Protein AF-A0A5C8QM51-F1 (afdb_monomer_lite)

pLDDT: mean 89.65, std 12.35, range [41.28, 98.38]

Sequence (297 aa):
MSNAPTPERHEIRVRISLDHYDLAHPGDRQTQVYVVIPGVVRLSYMLPAHFHETMRDHAWGEVLDQAHGYYTSSVWGDTDAASKATLREWLAVDENRDQLDDAHRQDRIRRDPIARSLQTEVATLMGTVAELEAQRERRRGRLIALQNDAANLRGALSPNGLPRRVPMELGETLTPAVEWLINRVAELESAAGMEKDTREGESTPLIVYRAAYQALDQAIPLGWYKTSEVARAHCETALRFDSPAHVTLDLDWIGDESEPLDPWELVAAVGGGDEQPTGYVVTPVEVASTYDPDGDE

Radius of gyration: 40.3 Å; chains: 1; bounding box: 81×37×112 Å

Secondary structure (DSSP, 8-state):
---PPPP-----EEEEEEE---SS-TTS-EEEEEEEETTTEEEEEEEETHHHHHHTTS-HHHHHHHHHHHHHHH-SS-TTHHHHHHHHHHTTSHHHHHHHHHHHHHHHHHH-HHHHHHHHHHHHHHHHHHHHHHHHHHHHHHHHHHHHHHHHHHHHHS-TTS--SSSS---S-SHHHHHHHHHHHHHHHHHHHTTTTT-------EEEEEEEEEETTEEEEEEEESSHHHHHHHHHHHHHHHS-TT--EEEEEE--TT-TTSPEEEEEEETT--EEEEEEEEEEEEE-SS--TTS--

Structure (mmCIF, N/CA/C/O backbone):
data_AF-A0A5C8QM51-F1
#
_entry.id   AF-A0A5C8QM51-F1
#
loop_
_atom_site.group_PDB
_atom_site.id
_atom_site.type_symbol
_atom_site.label_atom_id
_atom_site.label_alt_id
_atom_site.label_comp_id
_atom_site.label_asym_id
_atom_site.label_entity_id
_atom_site.label_seq_id
_atom_site.pdbx_PDB_ins_code
_atom_site.Cartn_x
_atom_site.Cartn_y
_atom_site.Cartn_z
_atom_site.occupancy
_atom_site.B_iso_or_equiv
_atom_site.auth_seq_id
_atom_site.auth_comp_id
_atom_site.auth_asym_id
_atom_site.auth_atom_id
_atom_site.pdbx_PDB_model_num
ATOM 1 N N . MET A 1 1 ? 37.848 -12.719 -1.986 1.00 42.97 1 MET A N 1
ATOM 2 C CA . MET A 1 1 ? 36.650 -11.983 -2.444 1.00 42.97 1 MET A CA 1
ATOM 3 C C . MET A 1 1 ? 36.313 -12.501 -3.830 1.00 42.97 1 MET A C 1
ATOM 5 O O . MET A 1 1 ? 36.996 -12.156 -4.783 1.00 42.97 1 MET A O 1
ATOM 9 N N . SER A 1 2 ? 35.381 -13.452 -3.906 1.00 43.59 2 SER A N 1
ATOM 10 C CA . SER A 1 2 ? 34.978 -14.086 -5.164 1.00 43.59 2 SER A CA 1
ATOM 11 C C . SER A 1 2 ? 33.927 -13.194 -5.824 1.00 43.59 2 SER A C 1
ATOM 13 O O . SER A 1 2 ? 32.864 -12.992 -5.242 1.00 43.59 2 SER A O 1
ATOM 15 N N . ASN A 1 3 ? 34.236 -12.621 -6.989 1.00 53.00 3 ASN A N 1
ATOM 16 C CA . ASN A 1 3 ? 33.248 -11.930 -7.816 1.00 53.00 3 ASN A CA 1
ATOM 17 C C . ASN A 1 3 ? 32.286 -12.987 -8.361 1.00 53.00 3 ASN A C 1
ATOM 19 O O . ASN A 1 3 ? 32.614 -13.694 -9.312 1.00 53.00 3 ASN A O 1
ATOM 23 N N . ALA A 1 4 ? 31.118 -13.121 -7.733 1.00 41.28 4 ALA A N 1
ATOM 24 C CA . ALA A 1 4 ? 30.036 -13.901 -8.308 1.00 41.28 4 ALA A CA 1
ATOM 25 C C . ALA A 1 4 ? 29.673 -13.290 -9.677 1.00 41.28 4 ALA A C 1
ATOM 27 O O . ALA A 1 4 ? 29.506 -12.069 -9.758 1.00 41.28 4 ALA A O 1
ATOM 28 N N . PRO A 1 5 ? 29.582 -14.089 -10.755 1.00 47.47 5 PRO A N 1
ATOM 29 C CA . PRO A 1 5 ? 29.145 -13.585 -12.046 1.00 47.47 5 PRO A CA 1
ATOM 30 C C . PRO A 1 5 ? 27.713 -13.066 -11.902 1.00 47.47 5 PRO A C 1
ATOM 32 O O . PRO A 1 5 ? 26.798 -13.809 -11.548 1.00 47.47 5 PRO A O 1
ATOM 35 N N . THR A 1 6 ? 27.531 -11.766 -12.131 1.00 48.47 6 THR A N 1
ATOM 36 C CA . THR A 1 6 ? 26.213 -11.139 -12.224 1.00 48.47 6 THR A CA 1
ATOM 37 C C . THR A 1 6 ? 25.387 -11.929 -13.240 1.00 48.47 6 THR A C 1
ATOM 39 O O . THR A 1 6 ? 25.892 -12.138 -14.345 1.00 48.47 6 THR A O 1
ATOM 42 N N . PRO A 1 7 ? 24.158 -12.375 -12.914 1.00 51.56 7 PRO A N 1
ATOM 43 C CA . PRO A 1 7 ? 23.340 -13.134 -13.852 1.00 51.56 7 PRO A CA 1
ATOM 44 C C . PRO A 1 7 ? 23.230 -12.352 -15.160 1.00 51.56 7 PRO A C 1
ATOM 46 O O . PRO A 1 7 ? 22.849 -11.174 -15.154 1.00 51.56 7 PRO A O 1
ATOM 49 N N . GLU A 1 8 ? 23.631 -12.983 -16.266 1.00 52.94 8 GLU A N 1
ATOM 50 C CA . GLU A 1 8 ? 23.516 -12.397 -17.595 1.00 52.94 8 GLU A CA 1
ATOM 51 C C . GLU A 1 8 ? 22.043 -12.070 -17.827 1.00 52.94 8 GLU A C 1
ATOM 53 O O . GLU A 1 8 ? 21.191 -12.947 -17.946 1.00 52.94 8 GLU A O 1
ATOM 58 N N . ARG A 1 9 ? 21.713 -10.776 -17.805 1.00 57.19 9 ARG A N 1
ATOM 59 C CA . ARG A 1 9 ? 20.346 -10.331 -18.056 1.00 57.19 9 ARG A CA 1
ATOM 60 C C . ARG A 1 9 ? 20.018 -10.665 -19.510 1.00 57.19 9 ARG A C 1
ATOM 62 O O . ARG A 1 9 ? 20.510 -9.981 -20.406 1.00 57.19 9 ARG A O 1
ATOM 69 N N . HIS A 1 10 ? 19.184 -11.682 -19.721 1.00 81.19 10 HIS A N 1
ATOM 70 C CA . HIS A 1 10 ? 18.573 -12.056 -21.003 1.00 81.19 10 HIS A CA 1
ATOM 71 C C . HIS A 1 10 ? 17.528 -11.025 -21.457 1.00 81.19 10 HIS A C 1
ATOM 73 O O . HIS A 1 10 ? 16.399 -11.358 -21.793 1.00 81.19 10 HIS A O 1
ATOM 79 N N . GLU A 1 11 ? 17.884 -9.747 -21.420 1.00 91.75 11 GLU A N 1
ATOM 80 C CA . GLU A 1 11 ? 16.993 -8.650 -21.758 1.00 91.75 11 GLU A CA 1
ATOM 81 C C . GLU A 1 11 ? 17.517 -7.951 -23.010 1.00 91.75 11 GLU A C 1
ATOM 83 O O . GLU A 1 11 ? 18.697 -7.586 -23.075 1.00 91.75 11 GLU A O 1
ATOM 88 N N . ILE A 1 12 ? 16.639 -7.757 -23.993 1.00 94.69 12 ILE A N 1
ATOM 89 C CA . ILE A 1 12 ? 16.918 -6.933 -25.167 1.00 94.69 12 ILE A CA 1
ATOM 90 C C . ILE A 1 12 ? 17.208 -5.510 -24.689 1.00 94.69 12 ILE A C 1
ATOM 92 O O . ILE A 1 12 ? 16.437 -4.921 -23.933 1.00 94.69 12 ILE A O 1
ATOM 96 N N . ARG A 1 13 ? 18.334 -4.942 -25.124 1.00 93.50 13 ARG A N 1
ATOM 97 C CA . ARG A 1 13 ? 18.699 -3.560 -24.809 1.00 93.50 13 ARG A CA 1
ATOM 98 C C . ARG A 1 13 ? 18.888 -2.781 -26.072 1.00 93.50 13 ARG A C 1
ATOM 100 O O . ARG A 1 13 ? 19.699 -3.134 -26.923 1.00 93.50 13 ARG A O 1
ATOM 107 N N . VAL A 1 14 ? 18.204 -1.660 -26.127 1.00 94.12 14 VAL A N 1
ATOM 108 C CA . VAL A 1 14 ? 18.281 -0.771 -27.261 1.00 94.12 14 VAL A CA 1
ATOM 109 C C . VAL A 1 14 ? 18.335 0.668 -26.805 1.00 94.12 14 VAL A C 1
ATOM 111 O O . VAL A 1 14 ? 17.771 1.027 -25.774 1.00 94.12 14 VAL A O 1
ATOM 114 N N . ARG A 1 15 ? 19.085 1.484 -27.539 1.00 93.06 15 ARG A N 1
ATOM 115 C CA . ARG A 1 15 ? 19.391 2.851 -27.136 1.00 93.06 15 ARG A CA 1
ATOM 116 C C . ARG A 1 15 ? 19.661 3.718 -28.355 1.00 93.06 15 ARG A C 1
ATOM 118 O O . ARG A 1 15 ? 20.484 3.356 -29.185 1.00 93.06 15 ARG A O 1
ATOM 125 N N . ILE A 1 16 ? 19.067 4.906 -28.362 1.00 92.38 16 ILE A N 1
ATOM 126 C CA . ILE A 1 16 ? 19.569 6.056 -29.117 1.00 92.38 16 ILE A CA 1
ATOM 127 C C . ILE A 1 16 ? 20.262 6.980 -28.113 1.00 92.38 16 ILE A C 1
ATOM 129 O O . ILE A 1 16 ? 19.723 7.234 -27.029 1.00 92.38 16 ILE A O 1
ATOM 133 N N . SER A 1 17 ? 21.449 7.478 -28.433 1.00 92.12 17 SER A N 1
ATOM 134 C CA . SER A 1 17 ? 22.067 8.601 -27.721 1.00 92.12 17 SER A CA 1
ATOM 135 C C . SER A 1 17 ? 22.697 9.582 -28.693 1.00 92.12 17 SER A C 1
ATOM 137 O O . SER A 1 17 ? 23.170 9.187 -29.749 1.00 92.12 17 SER A O 1
ATOM 139 N N . LEU A 1 18 ? 22.716 10.858 -28.322 1.00 92.94 18 LEU A N 1
ATOM 140 C CA . LEU A 1 18 ? 23.448 11.908 -29.021 1.00 92.94 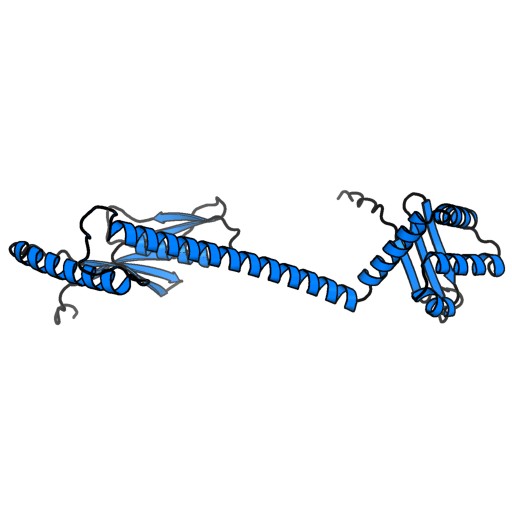18 LEU A CA 1
ATOM 141 C C . LEU A 1 18 ? 24.595 12.362 -28.116 1.00 92.94 18 LEU A C 1
ATOM 143 O O . LEU A 1 18 ? 24.331 12.932 -27.058 1.00 92.94 18 LEU A O 1
ATOM 147 N N . ASP A 1 19 ? 25.838 12.096 -28.511 1.00 90.81 19 ASP A N 1
ATOM 148 C CA . ASP A 1 19 ? 27.027 12.445 -27.719 1.00 90.81 19 ASP A CA 1
ATOM 149 C C . ASP A 1 19 ? 28.254 12.712 -28.611 1.00 90.81 19 ASP A C 1
ATOM 151 O O . ASP A 1 19 ? 28.177 12.597 -29.834 1.00 90.81 19 ASP A O 1
ATOM 155 N N . HIS A 1 20 ? 29.383 13.085 -28.013 1.00 83.44 20 HIS A N 1
ATOM 156 C CA . HIS A 1 20 ? 30.648 13.352 -28.703 1.00 83.44 20 HIS A CA 1
ATOM 157 C C . HIS A 1 20 ? 31.472 12.065 -28.781 1.00 83.44 20 HIS A C 1
ATOM 159 O O . HIS A 1 20 ? 32.205 11.716 -27.857 1.00 83.44 20 HIS A O 1
ATOM 165 N N . TYR A 1 21 ? 31.323 11.334 -29.884 1.00 80.25 21 TYR A N 1
ATOM 166 C CA . TYR A 1 21 ? 32.021 10.064 -30.099 1.00 80.25 21 TYR A CA 1
ATOM 167 C C . TYR A 1 21 ? 33.156 10.155 -31.125 1.00 80.25 21 TYR A C 1
ATOM 169 O O . TYR A 1 21 ? 33.986 9.247 -31.194 1.00 80.25 21 TYR A O 1
ATOM 177 N N . ASP A 1 22 ? 33.207 11.228 -31.919 1.00 79.81 22 ASP A N 1
ATOM 178 C CA . ASP A 1 22 ? 34.253 11.409 -32.920 1.00 79.81 22 ASP A CA 1
ATOM 179 C C . ASP A 1 22 ? 35.535 11.938 -32.264 1.00 79.81 22 ASP A C 1
ATOM 181 O O . ASP A 1 22 ? 35.613 13.088 -31.836 1.00 79.81 22 ASP A O 1
ATOM 185 N N . LEU A 1 23 ? 36.561 11.088 -32.190 1.00 77.88 23 LEU A N 1
ATOM 186 C CA . LEU A 1 23 ? 37.876 11.475 -31.675 1.00 77.88 23 LEU A CA 1
ATOM 187 C C . LEU A 1 23 ? 38.624 12.423 -32.624 1.00 77.88 23 LEU A C 1
ATOM 189 O O . LEU A 1 23 ? 39.488 13.171 -32.168 1.00 77.88 23 LEU A O 1
ATOM 193 N N . ALA A 1 24 ? 38.315 12.391 -33.924 1.00 79.00 24 ALA A N 1
ATOM 194 C CA . ALA A 1 24 ? 38.893 13.300 -34.910 1.00 79.00 24 ALA A CA 1
ATOM 195 C C . ALA A 1 24 ? 38.191 14.667 -34.898 1.00 79.00 24 ALA A C 1
ATOM 197 O O . ALA A 1 24 ? 38.842 15.687 -35.128 1.00 79.00 24 ALA A O 1
ATOM 198 N N . HIS A 1 25 ? 36.897 14.695 -34.562 1.00 80.12 25 HIS A N 1
ATOM 199 C CA . HIS A 1 25 ? 36.086 15.913 -34.467 1.00 80.12 25 HIS A CA 1
ATOM 200 C C . HIS A 1 25 ? 35.332 15.979 -33.128 1.00 80.12 25 HIS A C 1
ATOM 202 O O . HIS A 1 25 ? 34.109 15.874 -33.094 1.00 80.12 25 HIS A O 1
ATOM 208 N N . PRO A 1 26 ? 36.027 16.211 -31.999 1.00 79.31 26 PRO A N 1
ATOM 209 C CA . PRO A 1 26 ? 35.418 16.165 -30.665 1.00 79.31 26 PRO A CA 1
ATOM 210 C C . PRO A 1 26 ? 34.342 17.236 -30.421 1.00 79.31 26 PRO A C 1
ATOM 212 O O . PRO A 1 26 ? 33.615 17.154 -29.435 1.00 79.31 26 PRO A O 1
ATOM 215 N N . GLY A 1 27 ? 34.242 18.249 -31.290 1.00 82.19 27 GLY A N 1
ATOM 216 C CA . GLY A 1 27 ? 33.170 19.248 -31.260 1.00 82.19 27 GLY A CA 1
ATOM 217 C C . GLY A 1 27 ? 31.864 18.784 -31.913 1.00 82.19 27 GLY A C 1
ATOM 218 O O . GLY A 1 27 ? 30.819 19.381 -31.654 1.00 82.19 27 GLY A O 1
ATOM 219 N N . ASP A 1 28 ? 31.905 17.718 -32.713 1.00 90.31 28 ASP A N 1
ATOM 220 C CA . ASP A 1 28 ? 30.753 17.235 -33.460 1.00 90.31 28 ASP A CA 1
ATOM 221 C C . ASP A 1 28 ? 30.033 16.131 -32.685 1.00 90.31 28 ASP A C 1
ATOM 223 O O . ASP A 1 28 ? 30.612 15.134 -32.244 1.00 90.31 28 ASP A O 1
ATOM 227 N N . ARG A 1 29 ? 28.721 16.306 -32.522 1.00 92.19 29 ARG A N 1
ATOM 228 C CA . ARG A 1 29 ? 27.869 15.273 -31.934 1.00 92.19 29 ARG A CA 1
ATOM 229 C C . ARG A 1 29 ? 27.566 14.195 -32.968 1.00 92.19 29 ARG A C 1
ATOM 231 O O . ARG A 1 29 ? 27.340 14.479 -34.143 1.00 92.19 29 ARG A O 1
ATOM 238 N N . GLN A 1 30 ? 27.481 12.957 -32.508 1.00 93.44 30 GLN A N 1
ATOM 239 C CA . GLN A 1 30 ? 27.059 11.808 -33.293 1.00 93.44 30 GLN A CA 1
ATOM 240 C C . GLN A 1 30 ? 25.912 11.087 -32.592 1.00 93.44 30 GLN A C 1
ATOM 242 O O . GLN A 1 30 ? 25.842 11.008 -31.363 1.00 93.44 30 GLN A O 1
ATOM 247 N N . THR A 1 31 ? 25.001 10.562 -33.401 1.00 94.75 31 THR A N 1
ATOM 248 C CA . THR A 1 31 ? 23.896 9.725 -32.951 1.00 94.75 31 THR A CA 1
ATOM 249 C C . THR A 1 31 ? 24.391 8.285 -32.877 1.00 94.75 31 THR A C 1
ATOM 251 O O . THR A 1 31 ? 24.689 7.674 -33.902 1.00 94.75 31 THR A O 1
ATOM 254 N N . GLN A 1 32 ? 24.478 7.731 -31.672 1.00 95.00 32 GLN A N 1
ATOM 255 C CA . GLN A 1 32 ? 24.736 6.316 -31.452 1.00 95.00 32 GLN A CA 1
ATOM 256 C C . GLN A 1 32 ? 23.408 5.556 -31.382 1.00 95.00 32 GLN A C 1
ATOM 258 O O . GLN A 1 32 ? 22.607 5.796 -30.478 1.00 95.00 32 GLN A O 1
ATOM 263 N N . VAL A 1 33 ? 23.202 4.600 -32.289 1.00 94.81 33 VAL A N 1
ATOM 264 C CA . VAL A 1 33 ? 22.137 3.591 -32.180 1.00 94.81 33 VAL A CA 1
ATOM 265 C C . VAL A 1 33 ? 22.773 2.293 -31.707 1.00 94.81 33 VAL A C 1
ATOM 267 O O . VAL A 1 33 ? 23.537 1.662 -32.429 1.00 94.81 33 VAL A O 1
ATOM 270 N N . TYR A 1 34 ? 22.489 1.901 -30.474 1.00 94.94 34 TYR A N 1
ATOM 271 C CA . TYR A 1 34 ? 23.053 0.722 -29.833 1.00 94.94 34 TYR A CA 1
ATOM 272 C C . TYR A 1 34 ? 21.979 -0.346 -29.651 1.00 94.94 34 TYR A C 1
ATOM 274 O O . TYR A 1 34 ? 20.903 -0.057 -29.126 1.00 94.94 34 TYR A O 1
ATOM 282 N N . VAL A 1 35 ? 22.283 -1.577 -30.063 1.00 95.19 35 VAL A N 1
ATOM 283 C CA . VAL A 1 35 ? 21.371 -2.725 -30.002 1.00 95.19 35 VAL A CA 1
ATOM 284 C C . VAL A 1 35 ? 22.102 -3.938 -29.439 1.00 95.19 35 VAL A C 1
ATOM 286 O O . VAL A 1 35 ? 23.178 -4.311 -29.905 1.00 95.19 35 VAL A O 1
ATOM 289 N N . VAL A 1 36 ? 21.499 -4.575 -28.440 1.00 96.00 36 VAL A N 1
ATOM 290 C CA . VAL A 1 36 ? 21.919 -5.857 -27.873 1.00 96.00 36 VAL A CA 1
ATOM 291 C C . VAL A 1 36 ? 20.703 -6.755 -27.802 1.00 96.00 36 VAL A C 1
ATOM 293 O O . VAL A 1 36 ? 19.764 -6.475 -27.059 1.00 96.00 36 VAL A O 1
ATOM 296 N N . ILE A 1 37 ? 20.753 -7.853 -28.539 1.00 95.06 37 ILE A N 1
ATOM 297 C CA . ILE A 1 37 ? 19.756 -8.913 -28.488 1.00 95.06 37 ILE A CA 1
ATOM 298 C C . ILE A 1 37 ? 20.492 -10.163 -27.996 1.00 95.06 37 ILE A C 1
ATOM 300 O O . ILE A 1 37 ? 21.364 -10.668 -28.712 1.00 95.06 37 ILE A O 1
ATOM 304 N N . PRO A 1 38 ? 20.216 -10.633 -26.766 1.00 94.12 38 PRO A N 1
ATOM 305 C CA . PRO A 1 38 ? 20.905 -11.779 -26.182 1.00 94.12 38 PRO A CA 1
ATOM 306 C C . PRO A 1 38 ? 20.869 -13.003 -27.101 1.00 94.12 38 PRO A C 1
ATOM 308 O O . PRO A 1 38 ? 19.810 -13.398 -27.572 1.00 94.12 38 PRO A O 1
ATOM 311 N N . GLY A 1 39 ? 22.038 -13.590 -27.365 1.00 92.00 39 GLY A N 1
ATOM 312 C CA . GLY A 1 39 ? 22.166 -14.761 -28.239 1.00 92.00 39 GLY A CA 1
ATOM 313 C C . GLY A 1 39 ? 22.018 -14.485 -29.740 1.00 92.00 39 GLY A C 1
ATOM 314 O O . GLY A 1 39 ? 22.178 -15.417 -30.520 1.00 92.00 39 GLY A O 1
ATOM 315 N N . VAL A 1 40 ? 21.757 -13.238 -30.152 1.00 94.19 40 VAL A N 1
ATOM 316 C CA . VAL A 1 40 ? 21.584 -12.873 -31.567 1.00 94.19 40 VAL A CA 1
ATOM 317 C C . VAL A 1 40 ? 22.679 -11.907 -32.014 1.00 94.19 40 VAL A C 1
ATOM 319 O O . VAL A 1 40 ? 23.569 -12.308 -32.759 1.00 94.19 40 VAL A O 1
ATOM 322 N N . VAL A 1 41 ? 22.661 -10.645 -31.556 1.00 95.69 41 VAL A N 1
ATOM 323 C CA . VAL A 1 41 ? 23.645 -9.629 -31.980 1.00 95.69 41 VAL A CA 1
ATOM 324 C C . VAL A 1 41 ? 23.994 -8.642 -30.869 1.00 95.69 41 VAL A C 1
ATOM 326 O O . VAL A 1 41 ? 23.189 -8.343 -29.984 1.00 95.69 41 VAL A O 1
ATOM 329 N N . ARG A 1 42 ? 25.176 -8.035 -30.989 1.00 95.56 42 ARG A N 1
ATOM 330 C CA . ARG A 1 42 ? 25.545 -6.791 -30.309 1.00 95.56 42 ARG A CA 1
ATOM 331 C C . ARG A 1 42 ? 26.138 -5.837 -31.335 1.00 95.56 42 ARG A C 1
ATOM 333 O O . ARG A 1 42 ? 27.165 -6.151 -31.925 1.00 95.56 42 ARG A O 1
ATOM 340 N N . LEU A 1 43 ? 25.486 -4.699 -31.546 1.00 95.44 43 LEU A N 1
ATOM 341 C CA . LEU A 1 43 ? 25.811 -3.754 -32.612 1.00 95.44 43 LEU A CA 1
ATOM 342 C C . LEU A 1 43 ? 25.725 -2.306 -32.131 1.00 95.44 43 LEU A C 1
ATOM 344 O O . LEU A 1 43 ? 24.936 -1.966 -31.247 1.00 95.44 43 LEU A O 1
ATOM 348 N N . SER A 1 44 ? 26.531 -1.447 -32.752 1.00 94.75 44 SER A N 1
ATOM 349 C CA . SER A 1 44 ? 26.496 0.000 -32.564 1.00 94.75 44 SER A CA 1
ATOM 350 C C . SER A 1 44 ? 26.613 0.685 -33.921 1.00 94.75 44 SER A C 1
ATOM 352 O O . SER A 1 44 ? 27.586 0.470 -34.636 1.00 94.75 44 SER A O 1
ATOM 354 N N . TYR A 1 45 ? 25.651 1.536 -34.259 1.00 93.75 45 TYR A N 1
ATOM 355 C CA . TYR A 1 45 ? 25.728 2.438 -35.404 1.00 93.75 45 TYR A CA 1
ATOM 356 C C . TYR A 1 45 ? 26.146 3.817 -34.915 1.00 93.75 45 TYR A C 1
ATOM 358 O O . TYR A 1 45 ? 25.597 4.318 -33.936 1.00 93.75 45 TYR A O 1
ATOM 366 N N . MET A 1 46 ? 27.091 4.422 -35.621 1.00 94.69 46 MET A N 1
ATOM 367 C CA . MET A 1 46 ? 27.532 5.798 -35.449 1.00 94.69 46 MET A CA 1
ATOM 368 C C . MET A 1 46 ? 27.025 6.600 -36.641 1.00 94.69 46 MET A C 1
ATOM 370 O O . MET A 1 46 ? 27.445 6.382 -37.778 1.00 94.69 46 MET A O 1
ATOM 374 N N . LEU A 1 47 ? 26.067 7.482 -36.386 1.00 93.94 47 LEU A N 1
ATOM 375 C CA . LEU A 1 47 ? 25.356 8.248 -37.402 1.00 93.94 47 LEU A CA 1
ATOM 376 C C . LEU A 1 47 ? 25.568 9.754 -37.171 1.00 93.94 47 LEU A C 1
ATOM 378 O O . LEU A 1 47 ? 25.832 10.175 -36.041 1.00 93.94 47 LEU A O 1
ATOM 382 N N . PRO A 1 48 ? 25.412 10.598 -38.202 1.00 94.50 48 PRO A N 1
ATOM 383 C CA . PRO A 1 48 ? 25.406 12.050 -38.033 1.00 94.50 48 PRO A CA 1
ATOM 384 C C . PRO A 1 48 ? 24.357 12.547 -37.016 1.00 94.50 48 PRO A C 1
ATOM 386 O O . PRO A 1 48 ? 23.313 11.920 -36.823 1.00 94.50 48 PRO A O 1
ATOM 389 N N . ALA A 1 49 ? 24.591 13.710 -36.396 1.00 94.31 49 ALA A N 1
ATOM 390 C CA . ALA A 1 49 ? 23.703 14.283 -35.370 1.00 94.31 49 ALA A CA 1
ATOM 391 C C . ALA A 1 49 ? 22.241 14.463 -35.816 1.00 94.31 49 ALA A C 1
ATOM 393 O O . ALA A 1 49 ? 21.328 14.266 -35.017 1.00 94.31 49 ALA A O 1
ATOM 394 N N . HIS A 1 50 ? 22.003 14.817 -37.084 1.00 93.38 50 HIS A N 1
ATOM 395 C CA . HIS A 1 50 ? 20.651 15.083 -37.591 1.00 93.38 50 HIS A CA 1
ATOM 396 C C . HIS A 1 50 ? 19.744 13.842 -37.582 1.00 93.38 50 HIS A C 1
ATOM 398 O O . HIS A 1 50 ? 18.524 13.982 -37.584 1.00 93.38 50 HIS A O 1
ATOM 404 N N . PHE A 1 51 ? 20.319 12.636 -37.516 1.00 93.75 51 PHE A N 1
ATOM 405 C CA . PHE A 1 51 ? 19.546 11.405 -37.356 1.00 93.75 51 PHE A CA 1
ATOM 406 C C . PHE A 1 51 ? 18.888 11.286 -35.978 1.00 93.75 51 PHE A C 1
ATOM 408 O O . PHE A 1 51 ? 17.902 10.575 -35.838 1.00 93.75 51 PHE A O 1
ATOM 415 N N . HIS A 1 52 ? 19.387 11.974 -34.949 1.00 93.19 52 HIS A N 1
ATOM 416 C CA . HIS A 1 52 ? 18.807 11.871 -33.613 1.00 93.19 52 HIS A CA 1
ATOM 417 C C . HIS A 1 52 ? 17.375 12.417 -33.560 1.00 93.19 52 HIS A C 1
ATOM 419 O O . HIS A 1 52 ? 16.497 11.799 -32.961 1.00 93.19 52 HIS A O 1
ATOM 425 N N . GLU A 1 53 ? 17.132 13.577 -34.174 1.00 89.06 53 GLU A N 1
ATOM 426 C CA . GLU A 1 53 ? 15.811 14.215 -34.162 1.00 89.06 53 GLU A CA 1
ATOM 427 C C . GLU A 1 53 ? 14.783 13.417 -34.954 1.00 89.06 53 GLU A C 1
ATOM 429 O O . GLU A 1 53 ? 13.638 13.313 -34.527 1.00 89.06 53 GLU A O 1
ATOM 434 N N . THR A 1 54 ? 15.200 12.817 -36.067 1.00 90.69 54 THR A N 1
ATOM 435 C CA . THR A 1 54 ? 14.329 11.958 -36.864 1.00 90.69 54 THR A CA 1
ATOM 436 C C . THR A 1 54 ? 14.066 10.648 -36.129 1.00 90.69 54 THR A C 1
ATOM 438 O O . THR A 1 54 ? 12.915 10.298 -35.904 1.00 90.69 54 THR A O 1
ATOM 441 N N . MET A 1 55 ? 15.098 9.952 -35.657 1.00 92.62 55 MET A N 1
ATOM 442 C CA . MET A 1 55 ? 14.960 8.597 -35.116 1.00 92.62 55 MET A CA 1
ATOM 443 C C . MET A 1 55 ? 14.285 8.512 -33.745 1.00 92.62 55 MET A C 1
ATOM 445 O O . MET A 1 55 ? 13.714 7.473 -33.430 1.00 92.62 55 MET A O 1
ATOM 449 N N . ARG A 1 56 ? 14.321 9.561 -32.912 1.00 87.56 56 ARG A N 1
ATOM 450 C CA . ARG A 1 56 ? 13.788 9.482 -31.534 1.00 87.56 56 ARG A CA 1
ATOM 451 C C . ARG A 1 56 ? 12.280 9.199 -31.450 1.00 87.56 56 ARG A C 1
ATOM 453 O O . ARG A 1 56 ? 11.808 8.735 -30.412 1.00 87.56 56 ARG A O 1
ATOM 460 N N . ASP A 1 57 ? 11.547 9.534 -32.511 1.00 85.69 57 ASP A N 1
ATOM 461 C CA . ASP A 1 57 ? 10.084 9.472 -32.567 1.00 85.69 57 ASP A CA 1
ATOM 462 C C . ASP A 1 57 ? 9.570 8.358 -33.506 1.00 85.69 57 ASP A C 1
ATOM 464 O O . ASP A 1 57 ? 8.361 8.177 -33.618 1.00 85.69 57 ASP A O 1
ATOM 468 N N . HIS A 1 58 ? 10.464 7.598 -34.154 1.00 90.69 58 HIS A N 1
ATOM 469 C CA . HIS A 1 58 ? 10.100 6.507 -35.070 1.00 90.69 58 HIS A CA 1
ATOM 470 C C . HIS A 1 58 ? 10.016 5.152 -34.363 1.00 90.69 58 HIS A C 1
ATOM 472 O O . HIS A 1 58 ? 10.620 4.940 -33.306 1.00 90.69 58 HIS A O 1
ATOM 478 N N . ALA A 1 59 ? 9.291 4.217 -34.985 1.00 88.94 59 ALA A N 1
ATOM 479 C CA . ALA A 1 59 ? 9.324 2.817 -34.584 1.00 88.94 59 ALA A CA 1
ATOM 480 C C . ALA A 1 59 ? 10.727 2.243 -34.806 1.00 88.94 59 ALA A C 1
ATOM 482 O O . ALA A 1 59 ? 11.497 2.678 -35.667 1.00 88.94 59 ALA A O 1
ATOM 483 N N . TRP A 1 60 ? 11.091 1.253 -34.010 1.00 88.50 60 TRP A N 1
ATOM 484 C CA . TRP A 1 60 ? 12.481 0.875 -33.862 1.00 88.50 60 TRP A CA 1
ATOM 485 C C . TRP A 1 60 ? 13.001 0.032 -35.029 1.00 88.50 60 TRP A C 1
ATOM 487 O O . TRP A 1 60 ? 14.171 0.142 -35.403 1.00 88.50 60 TRP A O 1
ATOM 497 N N . GLY A 1 61 ? 12.104 -0.700 -35.697 1.00 86.62 61 GLY A N 1
ATOM 498 C CA . GLY A 1 61 ? 12.372 -1.277 -37.017 1.00 86.62 61 GLY A CA 1
ATOM 499 C C . GLY A 1 61 ? 12.764 -0.217 -38.056 1.00 86.62 61 GLY A C 1
ATOM 500 O O . GLY A 1 61 ? 13.773 -0.374 -38.739 1.00 86.62 61 GLY A O 1
ATOM 501 N N . GLU A 1 62 ? 12.047 0.911 -38.108 1.00 88.75 62 GLU A N 1
ATOM 502 C CA . GLU A 1 62 ? 12.318 1.995 -39.066 1.00 88.75 62 GLU A CA 1
ATOM 503 C C . GLU A 1 62 ? 13.647 2.700 -38.778 1.00 88.75 62 GLU A C 1
ATOM 505 O O . GLU A 1 62 ? 14.380 3.065 -39.701 1.00 88.75 62 GLU A O 1
ATOM 510 N N . VAL A 1 63 ? 13.996 2.872 -37.498 1.00 91.69 63 VAL A N 1
ATOM 511 C CA . VAL A 1 63 ? 15.299 3.433 -37.121 1.00 91.69 63 VAL A CA 1
ATOM 512 C C . VAL A 1 63 ? 16.437 2.541 -37.605 1.00 91.69 63 VAL A C 1
ATOM 514 O O . VAL A 1 63 ? 17.426 3.040 -38.151 1.00 91.69 63 VAL A O 1
ATOM 517 N N . LEU A 1 64 ? 16.308 1.225 -37.446 1.00 92.25 64 LEU A N 1
ATOM 518 C CA . LEU A 1 64 ? 17.331 0.303 -37.921 1.00 92.25 64 LEU A CA 1
ATOM 519 C C . LEU A 1 64 ? 17.416 0.284 -39.442 1.00 92.25 64 LEU A C 1
ATOM 521 O O . LEU A 1 64 ? 18.530 0.315 -39.960 1.00 92.25 64 LEU A O 1
ATOM 525 N N . ASP A 1 65 ? 16.292 0.339 -40.155 1.00 90.44 65 ASP A N 1
ATOM 526 C CA . ASP A 1 65 ? 16.279 0.446 -41.616 1.00 90.44 65 ASP A CA 1
ATOM 527 C C . ASP A 1 65 ? 17.006 1.707 -42.111 1.00 90.44 65 ASP A C 1
ATOM 529 O O . ASP A 1 65 ? 17.838 1.631 -43.023 1.00 90.44 65 ASP A O 1
ATOM 533 N N . GLN A 1 66 ? 16.788 2.858 -41.465 1.00 93.69 66 GLN A N 1
ATOM 534 C CA . GLN A 1 66 ? 17.502 4.100 -41.780 1.00 93.69 66 GLN A CA 1
ATOM 535 C C . GLN A 1 66 ? 19.007 4.002 -41.481 1.00 93.69 66 GLN A C 1
ATOM 537 O O . GLN A 1 66 ? 19.833 4.383 -42.317 1.00 93.69 66 GLN A O 1
ATOM 542 N N . ALA A 1 67 ? 19.382 3.460 -40.317 1.00 93.31 67 ALA A N 1
ATOM 543 C CA . ALA A 1 67 ? 20.783 3.285 -39.926 1.00 93.31 67 ALA A CA 1
ATOM 544 C C . ALA A 1 67 ? 21.525 2.340 -40.886 1.00 93.31 67 ALA A C 1
ATOM 546 O O . ALA A 1 67 ? 22.647 2.609 -41.324 1.00 93.31 67 ALA A O 1
ATOM 547 N N . HIS A 1 68 ? 20.863 1.251 -41.265 1.00 92.12 68 HIS A N 1
ATOM 548 C CA . HIS A 1 68 ? 21.311 0.306 -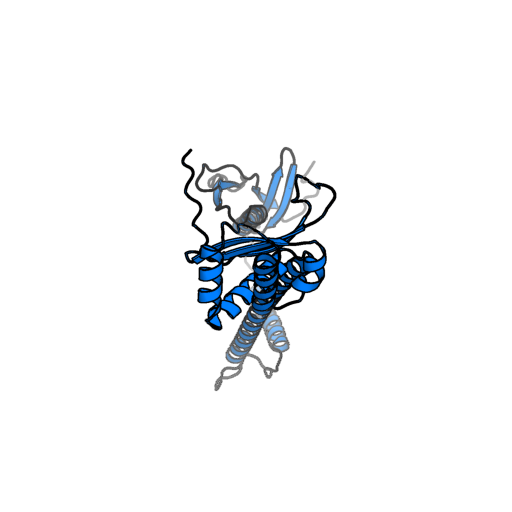42.272 1.00 92.12 68 HIS A CA 1
ATOM 549 C C . HIS A 1 68 ? 21.492 0.953 -43.648 1.00 92.12 68 HIS A C 1
ATOM 551 O O . HIS A 1 68 ? 22.506 0.701 -44.308 1.00 92.12 68 HIS A O 1
ATOM 557 N N . GLY A 1 69 ? 20.527 1.771 -44.079 1.00 92.81 69 GLY A N 1
ATOM 558 C CA . GLY A 1 69 ? 20.590 2.515 -45.334 1.00 92.81 69 GLY A CA 1
ATOM 559 C C . GLY A 1 69 ? 21.822 3.414 -45.390 1.00 92.81 69 GLY A C 1
ATOM 560 O O . GLY A 1 69 ? 22.613 3.301 -46.326 1.00 92.81 69 GLY A O 1
ATOM 561 N N . TYR A 1 70 ? 22.047 4.207 -44.338 1.00 94.12 70 TYR A N 1
ATOM 562 C CA . TYR A 1 70 ? 23.211 5.089 -44.230 1.00 94.12 70 TYR A CA 1
ATOM 563 C C . TYR A 1 70 ? 24.544 4.331 -44.295 1.00 94.12 70 TYR A C 1
ATOM 565 O O . TYR A 1 70 ? 25.435 4.711 -45.050 1.00 94.12 70 TYR A O 1
ATOM 573 N N . TYR A 1 71 ? 24.696 3.240 -43.537 1.00 92.25 71 TYR A N 1
ATOM 574 C CA . TYR A 1 71 ? 25.941 2.462 -43.551 1.00 92.25 71 TYR A CA 1
ATOM 575 C C . TYR A 1 71 ? 26.211 1.819 -44.912 1.00 92.25 71 TYR A C 1
ATOM 577 O O . TYR A 1 71 ? 27.355 1.785 -45.353 1.00 92.25 71 TYR A O 1
ATOM 585 N N . THR A 1 72 ? 25.161 1.362 -45.598 1.00 90.44 72 THR A N 1
ATOM 586 C CA . THR A 1 72 ? 25.287 0.756 -46.930 1.00 90.44 72 THR A CA 1
ATOM 587 C C . THR A 1 72 ? 25.707 1.789 -47.981 1.00 90.44 72 THR A C 1
ATOM 589 O O . THR A 1 72 ? 26.479 1.462 -48.879 1.00 90.44 72 THR A O 1
ATOM 592 N N . SER A 1 73 ? 25.216 3.031 -47.888 1.00 91.38 73 SER A N 1
ATOM 593 C CA . SER A 1 73 ? 25.508 4.084 -48.870 1.00 91.38 73 SER A CA 1
ATOM 594 C C . SER A 1 73 ? 26.790 4.866 -48.591 1.00 91.38 73 SER A C 1
ATOM 596 O O . SER A 1 73 ? 27.414 5.359 -49.528 1.00 91.38 73 SER A O 1
ATOM 598 N N . SER A 1 74 ? 27.152 5.031 -47.317 1.00 91.12 74 SER A N 1
ATOM 599 C CA . SER A 1 74 ? 28.065 6.100 -46.889 1.00 91.12 74 SER A CA 1
ATOM 600 C C . SER A 1 74 ? 29.299 5.612 -46.130 1.00 91.12 74 SER A C 1
ATOM 602 O O . SER A 1 74 ? 30.237 6.389 -45.964 1.00 91.12 74 SER A O 1
ATOM 604 N N . VAL A 1 75 ? 29.334 4.359 -45.664 1.00 88.50 75 VAL A N 1
ATOM 605 C CA . VAL A 1 75 ? 30.452 3.827 -44.867 1.00 88.50 75 VAL A CA 1
ATOM 606 C C . VAL A 1 75 ? 31.192 2.752 -45.657 1.00 88.50 75 VAL A C 1
ATOM 608 O O . VAL A 1 75 ? 30.631 1.720 -46.015 1.00 88.50 75 VAL A O 1
ATOM 611 N N . TRP A 1 76 ? 32.479 2.981 -45.923 1.00 85.00 76 TRP A N 1
ATOM 612 C CA . TRP A 1 76 ? 33.327 2.009 -46.611 1.00 85.00 76 TRP A CA 1
ATOM 613 C C . TRP A 1 76 ? 34.022 1.081 -45.608 1.00 85.00 76 TRP A C 1
ATOM 615 O O . TRP A 1 76 ? 34.580 1.550 -44.619 1.00 85.00 76 TRP A O 1
ATOM 625 N N . GLY A 1 77 ? 34.008 -0.230 -45.870 1.00 83.31 77 GLY A N 1
ATOM 626 C CA . GLY A 1 77 ? 34.681 -1.219 -45.018 1.00 83.31 77 GLY A CA 1
ATOM 627 C C . GLY A 1 77 ? 33.945 -1.546 -43.715 1.00 83.31 77 GLY A C 1
ATOM 628 O O . GLY A 1 77 ? 34.580 -1.668 -42.672 1.00 83.31 77 GLY A O 1
ATOM 629 N N . ASP A 1 78 ? 32.617 -1.683 -43.763 1.00 85.81 78 ASP A N 1
ATOM 630 C CA . ASP A 1 78 ? 31.791 -2.037 -42.604 1.00 85.81 78 ASP A CA 1
ATOM 631 C C . ASP A 1 78 ? 32.166 -3.414 -42.020 1.00 85.81 78 ASP A C 1
ATOM 633 O O . ASP A 1 78 ? 31.779 -4.462 -42.544 1.00 85.81 78 ASP A O 1
ATOM 637 N N . THR A 1 79 ? 32.916 -3.412 -40.917 1.00 87.06 79 THR A N 1
ATOM 638 C CA . THR A 1 79 ? 33.382 -4.631 -40.237 1.00 87.06 79 THR A CA 1
ATOM 639 C C . THR A 1 79 ? 32.246 -5.442 -39.618 1.00 87.06 79 THR A C 1
ATOM 641 O O . THR A 1 79 ? 32.408 -6.639 -39.391 1.00 87.06 79 THR A O 1
ATOM 644 N N . ASP A 1 80 ? 31.084 -4.823 -39.395 1.00 91.12 80 ASP A N 1
ATOM 645 C CA . ASP A 1 80 ? 29.932 -5.438 -38.733 1.00 91.12 80 ASP A CA 1
ATOM 646 C C . ASP A 1 80 ? 28.860 -5.927 -39.721 1.00 91.12 80 ASP A C 1
ATOM 648 O O . ASP A 1 80 ? 27.747 -6.273 -39.315 1.00 91.12 80 ASP A O 1
ATOM 652 N N . ALA A 1 81 ? 29.165 -5.974 -41.024 1.00 90.06 81 ALA A N 1
ATOM 653 C CA . ALA A 1 81 ? 28.198 -6.315 -42.070 1.00 90.06 81 ALA A CA 1
ATOM 654 C C . ALA A 1 81 ? 27.489 -7.666 -41.838 1.00 90.06 81 ALA A C 1
ATOM 656 O O . ALA A 1 81 ? 26.280 -7.770 -42.050 1.00 90.06 81 ALA A O 1
ATOM 657 N N . ALA A 1 82 ? 28.211 -8.686 -41.356 1.00 92.75 82 ALA A N 1
ATOM 658 C CA . ALA A 1 82 ? 27.639 -10.000 -41.052 1.00 92.75 82 ALA A CA 1
ATOM 659 C C . ALA A 1 82 ? 26.630 -9.932 -39.892 1.00 92.75 82 ALA A C 1
ATOM 661 O O . ALA A 1 82 ? 25.489 -10.362 -40.037 1.00 92.75 82 ALA A O 1
ATOM 662 N N . SER A 1 83 ? 27.011 -9.305 -38.777 1.00 92.69 83 SER A N 1
ATOM 663 C CA . SER A 1 83 ? 26.134 -9.096 -37.618 1.00 92.69 83 SER A CA 1
ATOM 664 C C . SER A 1 83 ? 24.893 -8.270 -37.979 1.00 92.69 83 SER A C 1
ATOM 666 O O . SER A 1 83 ? 23.792 -8.546 -37.505 1.00 92.69 83 SER A O 1
ATOM 668 N N . LYS A 1 84 ? 25.044 -7.271 -38.857 1.00 93.31 84 LYS A N 1
ATOM 669 C CA . LYS A 1 84 ? 23.938 -6.460 -39.390 1.00 93.31 84 LYS A CA 1
ATOM 670 C C . LYS A 1 84 ? 22.980 -7.284 -40.252 1.00 93.31 84 LYS A C 1
ATOM 672 O O . LYS A 1 84 ? 21.774 -7.068 -40.177 1.00 93.31 84 LYS A O 1
ATOM 677 N N . ALA A 1 85 ? 23.488 -8.233 -41.038 1.00 93.19 85 ALA A N 1
ATOM 678 C CA . ALA A 1 85 ? 22.652 -9.167 -41.789 1.00 93.19 85 ALA A CA 1
ATOM 679 C C . ALA A 1 85 ? 21.861 -10.093 -40.850 1.00 93.19 85 ALA A C 1
ATOM 681 O O . ALA A 1 85 ? 20.655 -10.235 -41.031 1.00 93.19 85 ALA A O 1
ATOM 682 N N . THR A 1 86 ? 22.501 -10.623 -39.801 1.00 95.75 86 THR A N 1
ATOM 683 C CA . THR A 1 86 ? 21.828 -11.420 -38.761 1.00 95.75 86 THR A CA 1
ATOM 684 C C . THR A 1 86 ? 20.718 -10.631 -38.069 1.00 95.75 86 THR A C 1
ATOM 686 O O . THR A 1 86 ? 19.626 -11.156 -37.869 1.00 95.75 86 THR A O 1
ATOM 689 N N . LEU A 1 87 ? 20.954 -9.354 -37.744 1.00 94.06 87 LEU A N 1
ATOM 690 C CA . LEU A 1 87 ? 19.920 -8.495 -37.164 1.00 94.06 87 LEU A CA 1
ATOM 691 C C . LEU A 1 87 ? 18.725 -8.323 -38.113 1.00 94.06 87 LEU A C 1
ATOM 693 O O . LEU A 1 87 ? 17.588 -8.426 -37.667 1.00 94.06 87 LEU A O 1
ATOM 697 N N . ARG A 1 88 ? 18.960 -8.095 -39.412 1.00 93.25 88 ARG A N 1
ATOM 698 C CA . ARG A 1 88 ? 17.878 -7.970 -40.405 1.00 93.25 88 ARG A CA 1
ATOM 699 C C . ARG A 1 88 ? 17.067 -9.252 -40.551 1.00 93.25 88 ARG A C 1
ATOM 701 O O . ARG A 1 88 ? 15.848 -9.178 -40.643 1.00 93.25 88 ARG A O 1
ATOM 708 N N . GLU A 1 89 ? 17.733 -10.403 -40.576 1.00 95.06 89 GLU A N 1
ATOM 709 C CA . GLU A 1 89 ? 17.062 -11.704 -40.626 1.00 95.06 89 GLU A CA 1
ATOM 710 C C . GLU A 1 89 ? 16.205 -11.923 -39.375 1.00 95.06 89 GLU A C 1
ATOM 712 O O . GLU A 1 89 ? 15.042 -12.302 -39.481 1.00 95.06 89 GLU A O 1
ATOM 717 N N . TRP A 1 90 ? 16.733 -11.588 -38.195 1.00 94.62 90 TRP A N 1
ATOM 718 C CA . TRP A 1 90 ? 15.976 -11.653 -36.947 1.00 94.62 90 TRP A CA 1
ATOM 719 C C . TRP A 1 90 ? 14.757 -10.717 -36.962 1.00 94.62 90 TRP A C 1
ATOM 721 O O . TRP A 1 90 ? 13.662 -11.123 -36.579 1.00 94.62 90 TRP A O 1
ATOM 731 N N . LEU A 1 91 ? 14.908 -9.494 -37.477 1.00 93.81 91 LEU A N 1
ATOM 732 C CA . LEU A 1 91 ? 13.820 -8.521 -37.631 1.00 93.81 91 LEU A CA 1
ATOM 733 C C . LEU A 1 91 ? 12.850 -8.836 -38.775 1.00 93.81 91 LEU A C 1
ATOM 735 O O . LEU A 1 91 ? 11.900 -8.082 -38.970 1.00 93.81 91 LEU A O 1
ATOM 739 N N . ALA A 1 92 ? 13.055 -9.901 -39.553 1.00 93.44 92 ALA A N 1
ATOM 740 C CA . ALA A 1 92 ? 12.081 -10.319 -40.562 1.00 93.44 92 ALA A CA 1
ATOM 741 C C . ALA A 1 92 ? 10.811 -10.924 -39.933 1.00 93.44 92 ALA A C 1
ATOM 743 O O . ALA A 1 92 ? 9.799 -11.063 -40.613 1.00 93.44 92 ALA A O 1
ATOM 744 N N . VAL A 1 93 ? 10.867 -11.279 -38.646 1.00 95.44 93 VAL A N 1
ATOM 745 C CA . VAL A 1 93 ? 9.730 -11.767 -37.861 1.00 95.44 93 VAL A CA 1
ATOM 746 C C . VAL A 1 93 ? 9.073 -10.590 -37.136 1.00 95.44 93 VAL A C 1
ATOM 748 O O . VAL A 1 93 ? 9.745 -9.884 -36.386 1.00 95.44 93 VAL A O 1
ATOM 751 N N . ASP A 1 94 ? 7.765 -10.397 -37.314 1.00 93.62 94 ASP A N 1
ATOM 752 C CA . ASP A 1 94 ? 7.036 -9.263 -36.718 1.00 93.62 94 ASP A CA 1
ATOM 753 C C . ASP A 1 94 ? 7.082 -9.268 -35.181 1.00 93.62 94 ASP A C 1
ATOM 755 O O . ASP A 1 94 ? 7.352 -8.238 -34.573 1.00 93.62 94 ASP A O 1
ATOM 759 N N . GLU A 1 95 ? 6.957 -10.438 -34.547 1.00 93.88 95 GLU A N 1
ATOM 760 C CA . GLU A 1 95 ? 7.055 -10.573 -33.084 1.00 93.88 95 GLU A CA 1
ATOM 761 C C . GLU A 1 95 ? 8.398 -10.055 -32.536 1.00 93.88 95 GLU A C 1
ATOM 763 O O . GLU A 1 95 ? 8.461 -9.441 -31.472 1.00 93.88 95 GLU A O 1
ATOM 768 N N . ASN A 1 96 ? 9.486 -10.244 -33.286 1.00 94.38 96 ASN A N 1
ATOM 769 C CA . ASN A 1 96 ? 10.803 -9.743 -32.905 1.00 94.38 96 ASN A CA 1
ATOM 770 C C . ASN A 1 96 ? 10.873 -8.209 -32.995 1.00 94.38 96 ASN A C 1
ATOM 772 O O . ASN A 1 96 ? 11.549 -7.573 -32.183 1.00 94.38 96 ASN A O 1
ATOM 776 N N . ARG A 1 97 ? 10.158 -7.598 -33.950 1.00 92.81 97 ARG A N 1
ATOM 777 C CA . ARG A 1 97 ? 10.031 -6.135 -34.043 1.00 92.81 97 ARG A CA 1
ATOM 778 C C . ARG A 1 97 ? 9.263 -5.585 -32.847 1.00 92.81 97 ARG A C 1
ATOM 780 O O . ARG A 1 97 ? 9.755 -4.657 -32.211 1.00 92.81 97 ARG A O 1
ATOM 787 N N . ASP A 1 98 ? 8.149 -6.220 -32.487 1.00 91.75 98 ASP A N 1
ATOM 788 C CA . ASP A 1 98 ? 7.335 -5.835 -31.329 1.00 91.75 98 ASP A CA 1
ATOM 789 C C . ASP A 1 98 ? 8.145 -5.904 -30.025 1.00 91.75 98 ASP A C 1
ATOM 791 O O . ASP A 1 98 ? 8.148 -4.962 -29.230 1.00 91.75 98 ASP A O 1
ATOM 795 N N . GLN A 1 99 ? 8.916 -6.981 -29.825 1.00 93.06 99 GLN A N 1
ATOM 796 C CA . GLN A 1 99 ? 9.809 -7.117 -28.668 1.00 93.06 99 GLN A CA 1
ATOM 797 C C . GLN A 1 99 ? 10.869 -6.008 -28.612 1.00 93.06 99 GLN A C 1
ATOM 799 O O . GLN A 1 99 ? 11.211 -5.513 -27.532 1.00 93.06 99 GLN A O 1
ATOM 804 N N . LEU A 1 100 ? 11.411 -5.615 -29.767 1.00 93.38 100 LEU A N 1
ATOM 805 C CA . LEU A 1 100 ? 12.407 -4.554 -29.860 1.00 93.38 100 LEU A CA 1
ATOM 806 C C . LEU A 1 100 ? 11.789 -3.175 -29.562 1.00 93.38 100 LEU A C 1
ATOM 808 O O . LEU A 1 100 ? 12.397 -2.378 -28.839 1.00 93.38 100 LEU A O 1
ATOM 812 N N . ASP A 1 101 ? 10.585 -2.911 -30.073 1.00 91.75 101 ASP A N 1
ATOM 813 C CA . ASP A 1 101 ? 9.806 -1.696 -29.810 1.00 91.75 101 ASP A CA 1
ATOM 814 C C . ASP A 1 101 ? 9.430 -1.579 -28.327 1.00 91.75 101 ASP A C 1
ATOM 816 O O . ASP A 1 101 ? 9.577 -0.512 -27.718 1.00 91.75 101 ASP A O 1
ATOM 820 N N . ASP A 1 102 ? 9.014 -2.680 -27.704 1.00 92.00 102 ASP A N 1
ATOM 821 C CA . ASP A 1 102 ? 8.725 -2.733 -26.273 1.00 92.00 102 ASP A CA 1
ATOM 822 C C . ASP A 1 102 ? 9.980 -2.479 -25.432 1.00 92.00 102 ASP A C 1
ATOM 824 O O . ASP A 1 102 ? 9.945 -1.673 -24.495 1.00 92.00 102 ASP A O 1
ATOM 828 N N . ALA A 1 103 ? 11.116 -3.087 -25.789 1.00 93.38 103 ALA A N 1
ATOM 829 C CA . ALA A 1 103 ? 12.393 -2.827 -25.127 1.00 93.38 103 ALA A CA 1
ATOM 830 C C . ALA A 1 103 ? 12.810 -1.350 -25.252 1.00 93.38 103 ALA A C 1
ATOM 832 O O . ALA A 1 103 ? 13.297 -0.755 -24.284 1.00 93.38 103 ALA A O 1
ATOM 833 N N . HIS A 1 104 ? 12.572 -0.725 -26.410 1.00 91.56 104 HIS A N 1
ATOM 834 C CA . HIS A 1 104 ? 12.829 0.700 -26.616 1.00 91.56 104 HIS A CA 1
ATOM 835 C C . HIS A 1 104 ? 11.922 1.582 -25.757 1.00 91.56 104 HIS A C 1
ATOM 837 O O . HIS A 1 104 ? 12.403 2.492 -25.073 1.00 91.56 104 HIS A O 1
ATOM 843 N N . ARG A 1 105 ? 10.617 1.288 -25.724 1.00 89.94 105 ARG A N 1
ATOM 844 C CA . ARG A 1 105 ? 9.650 1.998 -24.877 1.00 89.94 105 ARG A CA 1
ATOM 845 C C . ARG A 1 105 ? 10.053 1.913 -23.405 1.00 89.94 105 ARG A C 1
ATOM 847 O O . ARG A 1 105 ? 10.031 2.923 -22.702 1.00 89.94 105 ARG A O 1
ATOM 854 N N . GLN A 1 106 ? 10.482 0.738 -22.948 1.00 89.44 106 GLN A N 1
ATOM 855 C CA . GLN A 1 106 ? 10.963 0.547 -21.583 1.00 89.44 106 GLN A CA 1
ATOM 856 C C . GLN A 1 106 ? 12.254 1.325 -21.292 1.00 89.44 106 GLN A C 1
ATOM 858 O O . GLN A 1 106 ? 12.346 1.950 -20.236 1.00 89.44 106 GLN A O 1
ATOM 863 N N . ASP A 1 107 ? 13.241 1.331 -22.196 1.00 90.50 107 ASP A N 1
ATOM 864 C CA . ASP A 1 107 ? 14.462 2.136 -22.022 1.00 90.50 107 ASP A CA 1
ATOM 865 C C . ASP A 1 107 ? 14.142 3.638 -21.944 1.00 90.50 107 ASP A C 1
ATOM 867 O O . ASP A 1 107 ? 14.660 4.327 -21.061 1.00 90.50 107 ASP A O 1
ATOM 871 N N . ARG A 1 108 ? 13.221 4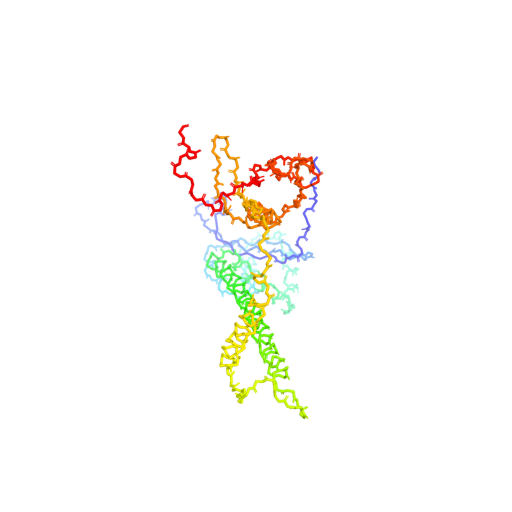.136 -22.782 1.00 88.19 108 ARG A N 1
ATOM 872 C CA . ARG A 1 108 ? 12.745 5.528 -22.717 1.00 88.19 108 ARG A CA 1
ATOM 873 C C . ARG A 1 108 ? 12.124 5.852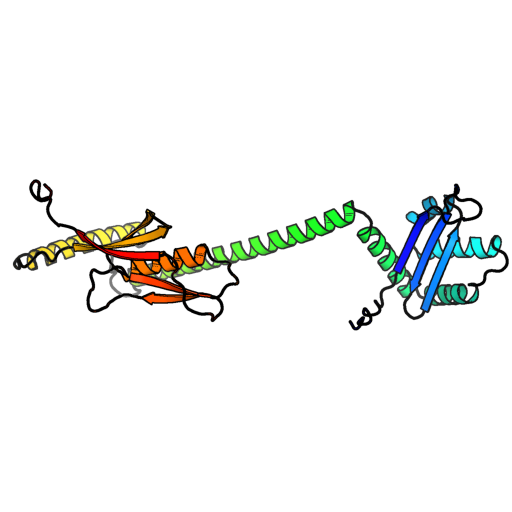 -21.364 1.00 88.19 108 ARG A C 1
ATOM 875 O O . ARG A 1 108 ? 12.524 6.830 -20.736 1.00 88.19 108 ARG A O 1
ATOM 882 N N . ILE A 1 109 ? 11.208 5.009 -20.891 1.00 87.81 109 ILE A N 1
ATOM 883 C CA . ILE A 1 109 ? 10.559 5.171 -19.584 1.00 87.81 109 ILE A CA 1
ATOM 884 C C . ILE A 1 109 ? 11.593 5.189 -18.448 1.00 87.81 109 ILE A C 1
ATOM 886 O O . ILE A 1 109 ? 11.504 6.017 -17.546 1.00 87.81 109 ILE A O 1
ATOM 890 N N . ARG A 1 110 ? 12.615 4.323 -18.498 1.00 87.62 110 ARG A N 1
ATOM 891 C CA . ARG A 1 110 ? 13.676 4.278 -17.474 1.00 87.62 110 ARG A CA 1
ATOM 892 C C . ARG A 1 110 ? 14.527 5.543 -17.435 1.00 87.62 110 ARG A C 1
ATOM 894 O O . ARG A 1 110 ? 15.099 5.851 -16.392 1.00 87.62 110 ARG A O 1
ATOM 901 N N . ARG A 1 111 ? 14.679 6.247 -18.555 1.00 87.25 111 ARG A N 1
ATOM 902 C CA . ARG A 1 111 ? 15.540 7.436 -18.635 1.00 87.25 111 ARG A CA 1
ATOM 903 C C . ARG A 1 111 ? 14.792 8.721 -18.381 1.00 87.25 111 ARG A C 1
ATOM 905 O O . ARG A 1 111 ? 15.356 9.621 -17.760 1.00 87.25 111 ARG A O 1
ATOM 912 N N . ASP A 1 112 ? 13.551 8.794 -18.839 1.00 89.88 112 ASP A N 1
ATOM 913 C CA . ASP A 1 112 ? 12.725 9.970 -18.656 1.00 89.88 112 ASP A CA 1
ATOM 914 C C . ASP A 1 112 ? 12.469 10.190 -17.147 1.00 89.88 112 ASP A C 1
ATOM 916 O O . ASP A 1 112 ? 11.886 9.330 -16.474 1.00 89.88 112 ASP A O 1
ATOM 920 N N . PRO A 1 113 ? 12.957 11.303 -16.564 1.00 89.81 113 PRO A N 1
ATOM 921 C CA . PRO A 1 113 ? 12.761 11.589 -15.147 1.00 89.81 113 PRO A CA 1
ATOM 922 C C . PRO A 1 113 ? 11.279 11.759 -14.795 1.00 89.81 113 PRO A C 1
ATOM 924 O O . PRO A 1 113 ? 10.880 11.373 -13.698 1.00 89.81 113 PRO A O 1
ATOM 927 N N . ILE A 1 114 ? 10.463 12.275 -15.720 1.00 92.81 114 ILE A N 1
ATOM 928 C CA . ILE A 1 114 ? 9.022 12.448 -15.527 1.00 92.81 114 ILE A CA 1
ATOM 929 C C . ILE A 1 114 ? 8.353 11.077 -15.521 1.00 92.81 114 ILE A C 1
ATOM 931 O O . ILE A 1 114 ? 7.600 10.778 -14.599 1.00 92.81 114 ILE A O 1
ATOM 935 N N . ALA A 1 115 ? 8.676 10.209 -16.483 1.00 88.69 115 ALA A N 1
ATOM 936 C CA . ALA A 1 115 ? 8.105 8.862 -16.529 1.00 88.69 115 ALA A CA 1
ATOM 937 C C . ALA A 1 115 ? 8.453 8.048 -15.270 1.00 88.69 115 ALA A C 1
ATOM 939 O O . ALA A 1 115 ? 7.575 7.407 -14.694 1.00 88.69 115 ALA A O 1
ATOM 940 N N . ARG A 1 116 ? 9.699 8.126 -14.782 1.00 88.62 116 ARG A N 1
ATOM 941 C CA . ARG A 1 116 ? 10.096 7.496 -13.509 1.00 88.62 116 ARG A CA 1
ATOM 942 C C . ARG A 1 116 ? 9.359 8.071 -12.301 1.00 88.62 116 ARG A C 1
ATOM 944 O O . ARG A 1 116 ? 8.957 7.312 -11.416 1.00 88.62 116 ARG A O 1
ATOM 951 N N . SER A 1 117 ? 9.186 9.392 -12.257 1.00 91.88 117 SER A N 1
ATOM 952 C CA . SER A 1 117 ? 8.423 10.054 -11.195 1.00 91.88 117 SER A CA 1
ATOM 953 C C . SER A 1 117 ? 6.976 9.568 -11.193 1.00 91.88 117 SER A C 1
ATOM 955 O O . SER A 1 117 ? 6.486 9.127 -10.159 1.00 91.88 117 SER A O 1
ATOM 957 N N . LEU A 1 118 ? 6.331 9.545 -12.362 1.00 92.62 118 LEU A N 1
ATOM 958 C CA . LEU A 1 118 ? 4.961 9.060 -12.524 1.00 92.62 118 LEU A CA 1
ATOM 959 C C . LEU A 1 118 ? 4.825 7.582 -12.147 1.00 92.62 118 LEU A C 1
ATOM 961 O O . LEU A 1 118 ? 3.866 7.213 -11.484 1.00 92.62 118 LEU A O 1
ATOM 965 N N . GLN A 1 119 ? 5.783 6.724 -12.506 1.00 89.69 119 GLN A N 1
ATOM 966 C CA . GLN A 1 119 ? 5.768 5.320 -12.076 1.00 89.69 119 GLN A CA 1
ATOM 967 C C . GLN A 1 119 ? 5.853 5.173 -10.555 1.00 89.69 119 GLN A C 1
ATOM 969 O O . GLN A 1 119 ? 5.146 4.354 -9.972 1.00 89.69 119 GLN A O 1
ATOM 974 N N . THR A 1 120 ? 6.703 5.975 -9.916 1.00 92.62 120 THR A N 1
ATOM 975 C CA . THR A 1 120 ? 6.839 5.986 -8.454 1.00 92.62 120 THR A CA 1
ATOM 976 C C . THR A 1 120 ? 5.551 6.474 -7.791 1.00 92.62 120 THR A C 1
ATOM 978 O O . THR A 1 120 ? 5.092 5.889 -6.810 1.00 92.62 120 THR A O 1
ATOM 981 N N . GLU A 1 121 ? 4.931 7.513 -8.351 1.00 95.94 121 GLU A N 1
ATOM 982 C CA . GLU A 1 121 ? 3.659 8.053 -7.876 1.00 95.94 121 GLU A CA 1
ATOM 983 C C . GLU A 1 121 ? 2.523 7.040 -8.037 1.00 95.94 121 GLU A C 1
ATOM 985 O O . GLU A 1 121 ? 1.804 6.779 -7.078 1.00 95.94 121 GLU A O 1
ATOM 990 N N . VAL A 1 122 ? 2.409 6.390 -9.198 1.00 95.88 122 VAL A N 1
ATOM 991 C CA . VAL A 1 122 ? 1.423 5.326 -9.437 1.00 95.88 122 VAL A CA 1
ATOM 992 C C . VAL A 1 122 ? 1.619 4.173 -8.455 1.00 95.88 122 VAL A C 1
ATOM 994 O O . VAL A 1 122 ? 0.647 3.725 -7.854 1.00 95.88 122 VAL A O 1
ATOM 997 N N . ALA A 1 123 ? 2.856 3.722 -8.231 1.00 95.56 123 ALA A N 1
ATOM 998 C CA . ALA A 1 123 ? 3.137 2.672 -7.253 1.00 95.56 123 ALA A CA 1
ATOM 999 C C . ALA A 1 123 ? 2.728 3.092 -5.829 1.00 95.56 123 ALA A C 1
ATOM 1001 O O . ALA A 1 123 ? 2.119 2.308 -5.099 1.00 95.56 123 ALA A O 1
ATOM 1002 N N . THR A 1 124 ? 3.000 4.346 -5.460 1.00 96.50 124 THR A N 1
ATOM 1003 C CA . THR A 1 124 ? 2.593 4.916 -4.168 1.00 96.50 124 THR A CA 1
ATOM 1004 C C . THR A 1 124 ? 1.069 4.963 -4.039 1.00 96.50 124 THR A C 1
ATOM 1006 O O . THR A 1 124 ? 0.526 4.497 -3.041 1.00 96.50 124 THR A O 1
ATOM 1009 N N . LEU A 1 125 ? 0.365 5.460 -5.061 1.00 97.12 125 LEU A N 1
ATOM 1010 C CA . LEU A 1 125 ? -1.098 5.541 -5.089 1.00 97.12 125 LEU A CA 1
ATOM 1011 C C . LEU A 1 125 ? -1.758 4.158 -5.054 1.00 97.12 125 LEU A C 1
ATOM 1013 O O . LEU A 1 125 ? -2.762 3.967 -4.376 1.00 97.12 125 LEU A O 1
ATOM 1017 N N . MET A 1 126 ? -1.194 3.167 -5.743 1.00 95.81 126 MET A N 1
ATOM 1018 C CA . MET A 1 126 ? -1.683 1.789 -5.655 1.00 95.81 126 MET A CA 1
ATOM 1019 C C . MET A 1 126 ? -1.525 1.227 -4.236 1.00 95.81 126 MET A C 1
ATOM 1021 O O . MET A 1 126 ? -2.430 0.554 -3.742 1.00 95.81 126 MET A O 1
ATOM 1025 N N . GLY A 1 127 ? -0.415 1.544 -3.561 1.00 96.88 127 GLY A N 1
ATOM 1026 C CA . GLY A 1 127 ? -0.203 1.191 -2.158 1.00 96.88 127 GLY A CA 1
ATOM 1027 C C . GLY A 1 127 ? -1.243 1.819 -1.225 1.00 96.88 127 GLY A C 1
ATOM 1028 O O . GLY A 1 127 ? -1.828 1.118 -0.398 1.00 96.88 127 GLY A O 1
ATOM 1029 N N . THR A 1 128 ? -1.536 3.113 -1.388 1.00 96.06 128 THR A N 1
ATOM 1030 C CA . THR A 1 128 ? -2.532 3.804 -0.550 1.00 96.06 128 THR A CA 1
ATOM 1031 C C . THR A 1 128 ? -3.954 3.298 -0.794 1.00 96.06 128 THR A C 1
ATOM 1033 O O . THR A 1 128 ? -4.714 3.137 0.161 1.00 96.06 128 THR A O 1
ATOM 1036 N N . VAL A 1 129 ? -4.319 2.984 -2.043 1.00 97.62 129 VAL A N 1
ATOM 1037 C CA . VAL A 1 129 ? -5.620 2.373 -2.368 1.00 97.62 129 VAL A CA 1
ATOM 1038 C C . VAL A 1 129 ? -5.775 1.023 -1.667 1.00 97.62 129 VAL A C 1
ATOM 1040 O O . VAL A 1 129 ? -6.779 0.811 -0.987 1.00 97.62 129 VAL A O 1
ATOM 1043 N N . ALA A 1 130 ? -4.769 0.148 -1.755 1.00 96.69 130 ALA A N 1
ATOM 1044 C CA . ALA A 1 130 ? -4.805 -1.159 -1.099 1.00 96.69 130 ALA A CA 1
ATOM 1045 C C . ALA A 1 130 ? -4.944 -1.038 0.431 1.00 96.69 130 ALA A C 1
ATOM 1047 O O . ALA A 1 130 ? -5.702 -1.782 1.062 1.00 96.69 130 ALA A O 1
ATOM 1048 N N . GLU A 1 131 ? -4.258 -0.069 1.044 1.00 97.19 131 GLU A N 1
ATOM 1049 C CA . GLU A 1 131 ? -4.383 0.188 2.477 1.00 97.19 131 GLU A CA 1
ATOM 1050 C C . GLU A 1 131 ? -5.801 0.641 2.858 1.00 97.19 131 GLU A C 1
ATOM 1052 O O . GLU A 1 131 ? -6.392 0.118 3.810 1.00 97.19 131 GLU A O 1
ATOM 1057 N N . LEU A 1 132 ? -6.373 1.589 2.111 1.00 97.75 132 LEU A N 1
ATOM 1058 C CA . LEU A 1 132 ? -7.718 2.107 2.360 1.00 97.75 132 LEU A CA 1
ATOM 1059 C C . LEU A 1 132 ? -8.793 1.030 2.188 1.00 97.75 132 LEU A C 1
ATOM 1061 O O . LEU A 1 132 ? -9.737 0.971 2.981 1.00 97.75 132 LEU A O 1
ATOM 1065 N N . GLU A 1 133 ? -8.643 0.146 1.204 1.00 97.06 133 GLU A N 1
ATOM 1066 C CA . GLU A 1 133 ? -9.522 -1.009 1.026 1.00 97.06 133 GLU A CA 1
ATOM 1067 C C . GLU A 1 133 ? -9.455 -1.953 2.231 1.00 97.06 133 GLU A C 1
ATOM 1069 O O . GLU A 1 133 ? -10.494 -2.315 2.793 1.00 97.06 133 GLU A O 1
ATOM 1074 N N . ALA A 1 134 ? -8.250 -2.262 2.720 1.00 95.75 134 ALA A N 1
ATOM 1075 C CA . ALA A 1 134 ? -8.077 -3.069 3.925 1.00 95.75 134 ALA A CA 1
ATOM 1076 C C . ALA A 1 134 ? -8.680 -2.388 5.170 1.00 95.75 134 ALA A C 1
ATOM 1078 O O . ALA A 1 134 ? -9.311 -3.042 6.006 1.00 95.75 134 ALA A O 1
ATOM 1079 N N . GLN A 1 135 ? -8.537 -1.064 5.308 1.00 96.25 135 GLN A N 1
ATOM 1080 C CA . GLN A 1 135 ? -9.169 -0.307 6.393 1.00 96.25 135 GLN A CA 1
ATOM 1081 C C . GLN A 1 135 ? -10.701 -0.354 6.311 1.00 96.25 135 GLN A C 1
ATOM 1083 O O . GLN A 1 135 ? -11.366 -0.527 7.340 1.00 96.25 135 GLN A O 1
ATOM 1088 N N . ARG A 1 136 ? -11.269 -0.211 5.109 1.00 98.38 136 ARG A N 1
ATOM 1089 C CA . ARG A 1 136 ? -12.714 -0.292 4.875 1.00 98.38 136 ARG A CA 1
ATOM 1090 C C . ARG A 1 136 ? -13.251 -1.670 5.244 1.00 98.38 136 ARG A C 1
ATOM 1092 O O . ARG A 1 136 ? -14.263 -1.740 5.941 1.00 98.38 136 ARG A O 1
ATOM 1099 N N . GLU A 1 137 ? -12.564 -2.737 4.850 1.00 97.88 137 GLU A N 1
ATOM 1100 C CA . GLU A 1 137 ? -12.995 -4.101 5.159 1.00 97.88 137 GLU A CA 1
ATOM 1101 C C . GLU A 1 137 ? -12.930 -4.385 6.666 1.00 97.88 137 GLU A C 1
ATOM 1103 O O . GLU A 1 137 ? -13.890 -4.894 7.245 1.00 97.88 137 GLU A O 1
ATOM 1108 N N . ARG A 1 138 ? -11.881 -3.914 7.359 1.00 97.81 138 ARG A N 1
ATOM 1109 C CA . ARG A 1 138 ? -11.816 -3.967 8.832 1.00 97.81 138 ARG A CA 1
ATOM 1110 C C . ARG A 1 138 ? -12.984 -3.232 9.497 1.00 97.81 138 ARG A C 1
ATOM 1112 O O . ARG A 1 138 ? -13.569 -3.737 10.454 1.00 97.81 138 ARG A O 1
ATOM 1119 N N . ARG A 1 139 ? -13.340 -2.034 9.014 1.00 98.19 139 ARG A N 1
ATOM 1120 C CA . ARG A 1 139 ? -14.488 -1.266 9.540 1.00 98.19 139 ARG A CA 1
ATOM 1121 C C . ARG A 1 139 ? -15.808 -1.989 9.288 1.00 98.19 139 ARG A C 1
ATOM 1123 O O . ARG A 1 139 ? -16.639 -2.044 10.191 1.00 98.19 139 ARG A O 1
ATOM 1130 N N . ARG A 1 140 ? -15.981 -2.572 8.101 1.00 98.19 140 ARG A N 1
ATOM 1131 C CA . ARG A 1 140 ? -17.160 -3.366 7.750 1.00 98.19 140 ARG A CA 1
ATOM 1132 C C . ARG A 1 140 ? -17.311 -4.578 8.667 1.00 98.19 140 ARG A C 1
ATOM 1134 O O . ARG A 1 140 ? -18.388 -4.770 9.220 1.00 98.19 140 ARG A O 1
ATOM 1141 N N . GLY A 1 141 ? -16.234 -5.332 8.889 1.00 97.19 141 GLY A N 1
ATOM 1142 C CA . GLY A 1 141 ? -16.228 -6.467 9.814 1.00 97.19 141 GLY A CA 1
ATOM 1143 C C . GLY A 1 141 ? -16.636 -6.071 11.236 1.00 97.19 141 GLY A C 1
ATOM 1144 O O . GLY A 1 141 ? -17.494 -6.719 11.830 1.00 97.19 141 GLY A O 1
ATOM 1145 N N . ARG A 1 142 ? -16.109 -4.951 11.757 1.00 97.75 142 ARG A N 1
ATOM 1146 C CA . ARG A 1 142 ? -16.503 -4.425 13.079 1.00 97.75 142 ARG A CA 1
ATOM 1147 C C . ARG A 1 142 ? -17.980 -4.044 13.160 1.00 97.75 142 ARG A C 1
ATOM 1149 O O . ARG A 1 142 ? -18.619 -4.333 14.163 1.00 97.75 142 ARG A O 1
ATOM 1156 N N . LEU A 1 143 ? -18.528 -3.411 12.123 1.00 98.06 143 LEU A N 1
ATOM 1157 C CA . LEU A 1 143 ? -19.949 -3.055 12.095 1.00 98.06 143 LEU A CA 1
ATOM 1158 C C . LEU A 1 143 ? -20.845 -4.295 12.091 1.00 98.06 143 LEU A C 1
ATOM 1160 O O . LEU A 1 143 ? -21.832 -4.320 12.818 1.00 98.06 143 LEU A O 1
ATOM 1164 N N . ILE A 1 144 ? -20.482 -5.328 11.327 1.00 97.75 144 ILE A N 1
ATOM 1165 C CA . ILE A 1 144 ? -21.211 -6.603 11.317 1.00 97.75 144 ILE A CA 1
ATOM 1166 C C . ILE A 1 144 ? -21.158 -7.263 12.700 1.00 97.75 144 ILE A C 1
ATOM 1168 O O . ILE A 1 144 ? -22.187 -7.716 13.194 1.00 97.75 144 ILE A O 1
ATOM 1172 N N . ALA A 1 145 ? -19.988 -7.280 13.348 1.00 96.44 145 ALA A N 1
ATOM 1173 C CA . ALA A 1 145 ? -19.845 -7.814 14.702 1.00 96.44 145 ALA A CA 1
ATOM 1174 C C . ALA A 1 145 ? -20.755 -7.076 15.701 1.00 96.44 145 ALA A C 1
ATOM 1176 O O . ALA A 1 145 ? -21.569 -7.711 16.361 1.00 96.44 145 ALA A O 1
ATOM 1177 N N . LEU A 1 146 ? -20.722 -5.738 15.716 1.00 96.62 146 LEU A N 1
ATOM 1178 C CA . LEU A 1 146 ? -21.585 -4.927 16.584 1.00 96.62 146 LEU A CA 1
ATOM 1179 C C . LEU A 1 146 ? -23.080 -5.126 16.296 1.00 96.62 146 LEU A C 1
ATOM 1181 O O . LEU A 1 146 ? -23.897 -5.132 17.216 1.00 96.62 146 LEU A O 1
ATOM 1185 N N . GLN A 1 147 ? -23.460 -5.292 15.027 1.00 96.75 147 GLN A N 1
ATOM 1186 C CA . GLN A 1 147 ? -24.843 -5.591 14.650 1.00 96.75 147 GLN A CA 1
ATOM 1187 C C . GLN A 1 147 ? -25.285 -6.967 15.156 1.00 96.75 147 GLN A C 1
ATOM 1189 O O . GLN A 1 147 ? -26.399 -7.092 15.670 1.00 96.75 147 GLN A O 1
ATOM 1194 N N . ASN A 1 148 ? -24.417 -7.976 15.055 1.00 97.44 148 ASN A N 1
ATOM 1195 C CA . ASN A 1 148 ? -24.672 -9.308 15.595 1.00 97.44 148 ASN A CA 1
ATOM 1196 C C . ASN A 1 148 ? -24.777 -9.279 17.124 1.00 97.44 148 ASN A C 1
ATOM 1198 O O . ASN A 1 148 ? -25.711 -9.857 17.672 1.00 97.44 148 ASN A O 1
ATOM 1202 N N . ASP A 1 149 ? -23.895 -8.552 17.810 1.00 96.44 149 ASP A N 1
ATOM 1203 C CA . ASP A 1 149 ? -23.950 -8.381 19.265 1.00 96.44 149 ASP A CA 1
ATOM 1204 C C . ASP A 1 149 ? -25.252 -7.702 19.696 1.00 96.44 149 ASP A C 1
ATOM 1206 O O . ASP A 1 149 ? -25.940 -8.180 20.599 1.00 96.44 149 ASP A O 1
ATOM 1210 N N . ALA A 1 150 ? -25.663 -6.639 19.000 1.00 95.94 150 ALA A N 1
ATOM 1211 C CA . ALA A 1 150 ? -26.940 -5.980 19.254 1.00 95.94 150 ALA A CA 1
ATOM 1212 C C . ALA A 1 150 ? -28.135 -6.920 19.013 1.00 95.94 150 ALA A C 1
ATOM 1214 O O . ALA A 1 150 ? -29.102 -6.898 19.776 1.00 95.94 150 ALA A O 1
ATOM 1215 N N . ALA A 1 151 ? -28.089 -7.764 17.977 1.00 95.81 151 ALA A N 1
ATOM 1216 C CA . ALA A 1 151 ? -29.118 -8.772 17.724 1.00 95.81 151 ALA A CA 1
ATOM 1217 C C . ALA A 1 151 ? -29.159 -9.845 18.827 1.00 95.81 151 ALA A C 1
ATOM 1219 O O . ALA A 1 151 ? -30.242 -10.175 19.315 1.00 95.81 151 ALA A O 1
ATOM 1220 N N . ASN A 1 152 ? -27.995 -10.322 19.276 1.00 95.88 152 ASN A N 1
ATOM 1221 C CA . ASN A 1 152 ? -27.864 -11.278 20.375 1.00 95.88 152 ASN A CA 1
ATOM 1222 C C . ASN A 1 152 ? -28.420 -10.705 21.686 1.00 95.88 152 ASN A C 1
ATOM 1224 O O . ASN A 1 152 ? -29.208 -11.367 22.363 1.00 95.88 152 ASN A O 1
ATOM 1228 N N . LEU A 1 153 ? -28.085 -9.453 22.012 1.00 95.75 153 LEU A N 1
ATOM 1229 C CA . LEU A 1 153 ? -28.629 -8.750 23.176 1.00 95.75 153 LEU A CA 1
ATOM 1230 C C . LEU A 1 153 ? -30.151 -8.615 23.088 1.00 95.75 153 LEU A C 1
ATOM 1232 O O . LEU A 1 153 ? -30.844 -8.897 24.066 1.00 95.75 153 LEU A O 1
ATOM 1236 N N . ARG A 1 154 ? -30.701 -8.260 21.916 1.00 94.94 154 ARG A N 1
ATOM 1237 C CA . ARG A 1 154 ? -32.162 -8.219 21.734 1.00 94.94 154 ARG A CA 1
ATOM 1238 C C . ARG A 1 154 ? -32.805 -9.584 21.974 1.00 94.94 154 ARG A C 1
ATOM 1240 O O . ARG A 1 154 ? -33.797 -9.662 22.696 1.00 94.94 154 ARG A O 1
ATOM 1247 N N . GLY A 1 155 ? -32.223 -10.652 21.429 1.00 95.00 155 GLY A N 1
ATOM 1248 C CA . GLY A 1 155 ? -32.698 -12.020 21.644 1.00 95.00 155 GLY A CA 1
ATOM 1249 C C . GLY A 1 155 ? -32.658 -12.447 23.115 1.00 95.00 155 GLY A C 1
ATOM 1250 O O . GLY A 1 155 ? -33.584 -13.099 23.591 1.00 95.00 155 GLY A O 1
ATOM 1251 N N . ALA A 1 156 ? -31.630 -12.036 23.861 1.00 95.19 156 ALA A N 1
ATOM 1252 C CA . ALA A 1 156 ? -31.514 -12.325 25.290 1.00 95.19 156 ALA A CA 1
ATOM 1253 C C . ALA A 1 156 ? -32.546 -11.562 26.141 1.00 95.19 156 ALA A C 1
ATOM 1255 O O . ALA A 1 156 ? -33.077 -12.111 27.110 1.00 95.19 156 ALA A O 1
ATOM 1256 N N . LEU A 1 157 ? -32.835 -10.305 25.790 1.00 95.69 157 LEU A N 1
ATOM 1257 C CA . LEU A 1 157 ? -33.775 -9.441 26.514 1.00 95.69 157 LEU A CA 1
ATOM 1258 C C . LEU A 1 157 ? -35.245 -9.738 26.180 1.00 95.69 157 LEU A C 1
ATOM 1260 O O . LEU A 1 157 ? -36.117 -9.565 27.035 1.00 95.69 157 LEU A O 1
ATOM 1264 N N . SER A 1 158 ? -35.524 -10.220 24.969 1.00 95.44 158 SER A N 1
ATOM 1265 C CA . SER A 1 158 ? -36.862 -10.607 24.514 1.00 95.44 158 SER A CA 1
ATOM 1266 C C . SER A 1 158 ? -36.823 -11.962 23.792 1.00 95.44 158 SER A C 1
ATOM 1268 O O . SER A 1 158 ? -36.927 -12.002 22.562 1.00 95.44 158 SER A O 1
ATOM 1270 N N . PRO A 1 159 ? -36.687 -13.082 24.524 1.00 93.56 159 PRO A N 1
ATOM 1271 C CA . PRO A 1 159 ? -36.595 -14.399 23.904 1.00 93.56 159 PRO A CA 1
ATOM 1272 C C . PRO A 1 159 ? -37.912 -14.797 23.223 1.00 93.56 159 PRO A C 1
ATOM 1274 O O . PRO A 1 159 ? -38.996 -14.586 23.768 1.00 93.56 159 PRO A O 1
ATOM 1277 N N . ASN A 1 160 ? -37.831 -15.418 22.044 1.00 91.31 160 ASN A N 1
ATOM 1278 C CA . ASN A 1 160 ? -39.015 -15.859 21.301 1.00 91.31 160 ASN A CA 1
ATOM 1279 C C . ASN A 1 160 ? -39.821 -16.897 22.097 1.00 91.31 160 ASN A C 1
ATOM 1281 O O . ASN A 1 160 ? -39.295 -17.939 22.483 1.00 91.31 160 ASN A O 1
ATOM 1285 N N . GLY A 1 161 ? -41.111 -16.624 22.304 1.00 91.12 161 GLY A N 1
ATOM 1286 C CA . GLY A 1 161 ? -42.032 -17.531 22.999 1.00 91.12 161 GLY A CA 1
ATOM 1287 C C . GLY A 1 161 ? -41.919 -17.533 24.528 1.00 91.12 161 GLY A C 1
ATOM 1288 O O . GLY A 1 161 ? -42.666 -18.263 25.175 1.00 91.12 161 GLY A O 1
ATOM 1289 N N . LEU A 1 162 ? -41.037 -16.716 25.113 1.00 93.00 162 LEU A N 1
ATOM 1290 C CA . LEU A 1 162 ? -40.937 -16.525 26.561 1.00 93.00 162 LEU A CA 1
ATOM 1291 C C . LEU A 1 162 ? -41.357 -15.102 26.960 1.00 93.00 162 LEU A C 1
ATOM 1293 O O . LEU A 1 162 ? -41.331 -14.192 26.127 1.00 93.00 162 LEU A O 1
ATOM 1297 N N . PRO A 1 163 ? -41.724 -14.878 28.237 1.00 93.69 163 PRO A N 1
ATOM 1298 C CA . PRO A 1 163 ? -41.903 -13.532 28.756 1.00 93.69 163 PRO A CA 1
ATOM 1299 C C . PRO A 1 163 ? -40.627 -12.706 28.576 1.00 93.69 163 PRO A C 1
ATOM 1301 O O . PRO A 1 163 ? -39.513 -13.189 28.802 1.00 93.69 163 PRO A O 1
ATOM 1304 N N . ARG A 1 164 ? -40.794 -11.445 28.180 1.00 93.62 164 ARG A N 1
ATOM 1305 C CA . ARG A 1 164 ? -39.676 -10.509 28.047 1.00 93.62 164 ARG A CA 1
ATOM 1306 C C . ARG A 1 164 ? -39.032 -10.251 29.402 1.00 93.62 164 ARG A C 1
ATOM 1308 O O . ARG A 1 164 ? -39.711 -10.222 30.427 1.00 93.62 164 ARG A O 1
ATOM 1315 N N . ARG A 1 165 ? -37.718 -10.029 29.391 1.00 95.12 165 ARG A N 1
ATOM 1316 C CA . ARG A 1 165 ? -36.946 -9.683 30.594 1.00 95.12 165 ARG A CA 1
ATOM 1317 C C . ARG A 1 165 ? -36.992 -8.193 30.914 1.00 95.12 165 ARG A C 1
ATOM 1319 O O . ARG A 1 165 ? -36.742 -7.814 32.051 1.00 95.12 165 ARG A O 1
ATOM 1326 N N . VAL A 1 166 ? -37.314 -7.369 29.919 1.00 96.12 166 VAL A N 1
ATOM 1327 C CA . VAL A 1 166 ? -37.530 -5.926 30.063 1.00 96.12 166 VAL A CA 1
ATOM 1328 C C . VAL A 1 166 ? -38.992 -5.579 29.763 1.00 96.12 166 VAL A C 1
ATOM 1330 O O . VAL A 1 166 ? -39.609 -6.237 28.919 1.00 96.12 166 VAL A O 1
ATOM 1333 N N . PRO A 1 167 ? -39.565 -4.564 30.434 1.00 95.31 167 PRO A N 1
ATOM 1334 C CA . PRO A 1 167 ? -40.980 -4.224 30.292 1.00 95.31 167 PRO A CA 1
ATOM 1335 C C . PRO A 1 167 ? -41.311 -3.452 29.003 1.00 95.31 167 PRO A C 1
ATOM 1337 O O . PRO A 1 167 ? -42.479 -3.399 28.623 1.00 95.31 167 PRO A O 1
ATOM 1340 N N . MET A 1 168 ? -40.322 -2.858 28.322 1.00 94.12 168 MET A N 1
ATOM 1341 C CA . MET A 1 168 ? -40.523 -2.120 27.067 1.00 94.12 168 MET A CA 1
ATOM 1342 C C . MET A 1 168 ? -40.283 -2.968 25.808 1.00 94.12 168 MET A C 1
ATOM 1344 O O . MET A 1 168 ? -39.581 -3.978 25.836 1.00 94.12 168 MET A O 1
ATOM 1348 N N . GLU A 1 169 ? -40.840 -2.521 24.680 1.00 92.94 169 GLU A N 1
ATOM 1349 C CA . GLU A 1 169 ? -40.476 -3.021 23.349 1.00 92.94 169 GLU A CA 1
ATOM 1350 C C . GLU A 1 169 ? -39.028 -2.642 23.010 1.00 92.94 169 GLU A C 1
ATOM 1352 O O . GLU A 1 169 ? -38.588 -1.519 23.269 1.00 92.94 169 GLU A O 1
ATOM 1357 N N . LEU A 1 170 ? -38.286 -3.570 22.403 1.00 91.81 170 LEU A N 1
ATOM 1358 C CA . LEU A 1 170 ? -36.919 -3.314 21.954 1.00 91.81 170 LEU A CA 1
ATOM 1359 C C . LEU A 1 170 ? -36.952 -2.682 20.560 1.00 91.81 170 LEU A C 1
ATOM 1361 O O . LEU A 1 170 ? -37.283 -3.346 19.579 1.00 91.81 170 LEU A O 1
ATOM 1365 N N . GLY A 1 171 ? -36.612 -1.395 20.485 1.00 90.19 171 GLY A N 1
ATOM 1366 C CA . GLY A 1 171 ? -36.516 -0.652 19.231 1.00 90.19 171 GLY A CA 1
ATOM 1367 C C . GLY A 1 171 ? -35.190 -0.853 18.487 1.00 90.19 171 GLY A C 1
ATOM 1368 O O . GLY A 1 171 ? -34.414 -1.785 18.733 1.00 90.19 171 GLY A O 1
ATOM 1369 N N . GLU A 1 172 ? -34.910 0.068 17.563 1.00 89.25 172 GLU A N 1
ATOM 1370 C CA . GLU A 1 172 ? -33.654 0.098 16.805 1.00 89.25 172 GLU A CA 1
ATOM 1371 C C . GLU A 1 172 ? -32.437 0.331 17.717 1.00 89.25 172 GLU A C 1
ATOM 1373 O O . GLU A 1 172 ? -31.376 -0.249 17.492 1.00 89.25 172 GLU A O 1
ATOM 1378 N N . THR A 1 173 ? -32.600 1.078 18.810 1.00 93.06 173 THR A N 1
ATOM 1379 C CA . THR A 1 173 ? -31.561 1.301 19.822 1.00 93.06 173 THR A CA 1
ATOM 1380 C C . THR A 1 173 ? -31.841 0.507 21.101 1.00 93.06 173 THR A C 1
ATOM 1382 O O . THR A 1 173 ? -32.989 0.293 21.489 1.00 93.06 173 THR A O 1
ATOM 1385 N N . LEU A 1 174 ? -30.772 0.062 21.771 1.00 94.75 174 LEU A N 1
ATOM 1386 C CA . LEU A 1 174 ? -30.850 -0.647 23.058 1.00 94.75 174 LEU A CA 1
ATOM 1387 C C . LEU A 1 174 ? -30.796 0.293 24.272 1.00 94.75 174 LEU A C 1
ATOM 1389 O O . LEU A 1 174 ? -30.975 -0.166 25.397 1.00 94.75 174 LEU A O 1
ATOM 1393 N N . THR A 1 175 ? -30.576 1.592 24.058 1.00 95.31 175 THR A N 1
ATOM 1394 C CA . THR A 1 175 ? -30.372 2.587 25.121 1.00 95.31 175 THR A CA 1
ATOM 1395 C C . THR A 1 175 ? -31.464 2.567 26.196 1.00 95.31 175 THR A C 1
ATOM 1397 O O . THR A 1 175 ? -31.104 2.426 27.363 1.00 95.31 175 THR A O 1
ATOM 1400 N N . PRO A 1 176 ? -32.774 2.565 25.861 1.00 95.38 176 PRO A N 1
ATOM 1401 C CA . PRO A 1 176 ? -33.817 2.567 26.891 1.00 95.38 176 PRO A CA 1
ATOM 1402 C C . PRO A 1 176 ? -33.816 1.297 27.756 1.00 95.38 176 PRO A C 1
ATOM 1404 O O . PRO A 1 176 ? -34.105 1.348 28.949 1.00 95.38 176 PRO A O 1
ATOM 1407 N N . ALA A 1 177 ? -33.478 0.146 27.164 1.00 94.50 177 ALA A N 1
ATOM 1408 C CA . ALA A 1 177 ? -33.403 -1.120 27.887 1.00 94.50 177 ALA A CA 1
ATOM 1409 C C . ALA A 1 177 ? -32.180 -1.169 28.814 1.00 94.50 177 ALA A C 1
ATOM 1411 O O . ALA A 1 177 ? -32.281 -1.667 29.932 1.00 94.50 177 ALA A O 1
ATOM 1412 N N . VAL A 1 178 ? -31.039 -0.634 28.366 1.00 95.31 178 VAL A N 1
ATOM 1413 C CA . VAL A 1 178 ? -29.817 -0.534 29.178 1.00 95.31 178 VAL A CA 1
ATOM 1414 C C . VAL A 1 178 ? -30.030 0.405 30.365 1.00 95.31 178 VAL A C 1
ATOM 1416 O O . VAL A 1 178 ? -29.720 0.024 31.488 1.00 95.31 178 VAL A O 1
ATOM 1419 N N . GLU A 1 179 ? -30.620 1.583 30.152 1.00 95.44 179 GLU A N 1
ATOM 1420 C CA . GLU A 1 179 ? -30.951 2.524 31.233 1.00 95.44 179 GLU A CA 1
ATOM 1421 C C . GLU A 1 179 ? -31.886 1.894 32.272 1.00 95.44 179 GLU A C 1
ATOM 1423 O O . GLU A 1 179 ? -31.652 2.010 33.476 1.00 95.44 179 GLU A O 1
ATOM 1428 N N . TRP A 1 180 ? -32.910 1.161 31.821 1.00 96.88 180 TRP A N 1
ATOM 1429 C CA . TRP A 1 180 ? -33.799 0.437 32.726 1.00 96.88 180 TRP A CA 1
ATOM 1430 C C . TRP A 1 180 ? -33.056 -0.629 33.541 1.00 96.88 180 TRP A C 1
ATOM 1432 O O . TRP A 1 180 ? -33.260 -0.720 34.751 1.00 96.88 180 TRP A O 1
ATOM 1442 N N . LEU A 1 181 ? -32.173 -1.411 32.908 1.00 95.88 181 LEU A N 1
ATOM 1443 C CA . LEU A 1 181 ? -31.379 -2.433 33.597 1.00 95.88 181 LEU A CA 1
ATOM 1444 C C . LEU A 1 181 ? -30.436 -1.824 34.637 1.00 95.88 181 LEU A C 1
ATOM 1446 O O . LEU A 1 181 ? -30.343 -2.364 35.735 1.00 95.88 181 LEU A O 1
ATOM 1450 N N . ILE A 1 182 ? -29.778 -0.705 34.321 1.00 95.25 182 ILE A N 1
ATOM 1451 C CA . ILE A 1 182 ? -28.894 0.009 35.256 1.00 95.25 182 ILE A CA 1
ATOM 1452 C C . ILE A 1 182 ? -29.676 0.440 36.499 1.00 95.25 182 ILE A C 1
ATOM 1454 O O . ILE A 1 182 ? -29.278 0.116 37.617 1.00 95.25 182 ILE A O 1
ATOM 1458 N N . ASN A 1 183 ? -30.823 1.097 36.310 1.00 95.81 183 ASN A N 1
ATOM 1459 C CA . ASN A 1 183 ? -31.670 1.523 37.426 1.00 95.81 183 ASN A CA 1
ATOM 1460 C C . ASN A 1 183 ? -32.163 0.322 38.241 1.00 95.81 183 ASN A C 1
ATOM 1462 O O . ASN A 1 183 ? -32.151 0.349 39.469 1.00 95.81 183 ASN A O 1
ATOM 1466 N N . ARG A 1 184 ? -32.541 -0.768 37.563 1.00 96.56 184 ARG A N 1
ATOM 1467 C CA . ARG A 1 184 ? -33.027 -1.976 38.227 1.00 96.56 184 ARG A CA 1
ATOM 1468 C C . ARG A 1 184 ? -31.947 -2.669 39.055 1.00 96.56 184 ARG A C 1
ATOM 1470 O O . ARG A 1 184 ? -32.250 -3.173 40.132 1.00 96.56 184 ARG A O 1
ATOM 1477 N N . VAL A 1 185 ? -30.709 -2.710 38.567 1.00 94.75 185 VAL A N 1
ATOM 1478 C CA . VAL A 1 185 ? -29.570 -3.239 39.329 1.00 94.75 185 VAL A CA 1
ATOM 1479 C C . VAL A 1 185 ? -29.308 -2.366 40.553 1.00 94.75 185 VAL A C 1
ATOM 1481 O O . VAL A 1 185 ? -29.229 -2.910 41.648 1.00 94.75 185 VAL A O 1
ATOM 1484 N N . ALA A 1 186 ? -29.294 -1.038 40.408 1.00 93.00 186 ALA A N 1
ATOM 1485 C CA . ALA A 1 186 ? -29.089 -0.121 41.531 1.00 93.00 186 ALA A CA 1
ATOM 1486 C C . ALA A 1 186 ? -30.155 -0.275 42.637 1.00 93.00 186 ALA A C 1
ATOM 1488 O O . ALA A 1 186 ? -29.835 -0.258 43.828 1.00 93.00 186 ALA 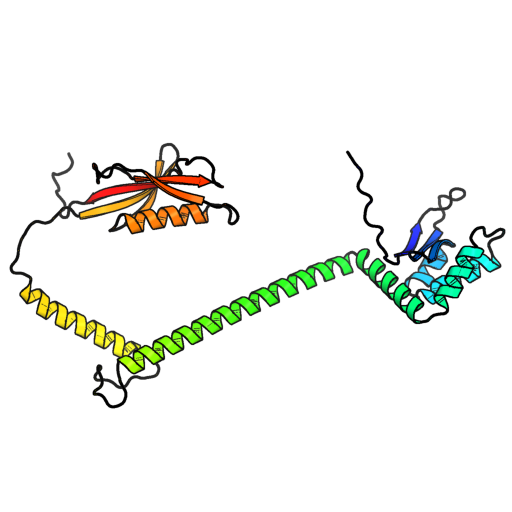A O 1
ATOM 1489 N N . GLU A 1 187 ? -31.423 -0.481 42.263 1.00 94.12 187 GLU A N 1
ATOM 1490 C CA . GLU A 1 187 ? -32.503 -0.793 43.211 1.00 94.12 187 GLU A CA 1
ATOM 1491 C C . GLU A 1 187 ? -32.248 -2.105 43.969 1.00 94.12 187 GLU A C 1
ATOM 1493 O O . GLU A 1 187 ? -32.409 -2.163 45.189 1.00 94.12 187 GLU A O 1
ATOM 1498 N N . LEU A 1 188 ? -31.853 -3.164 43.253 1.00 93.12 188 LEU A N 1
ATOM 1499 C CA . LEU A 1 188 ? -31.587 -4.480 43.840 1.00 93.12 188 LEU A CA 1
ATOM 1500 C C . LEU A 1 188 ? -30.351 -4.465 44.744 1.00 93.12 188 LEU A C 1
ATOM 1502 O O . LEU A 1 188 ? -30.375 -5.068 45.813 1.00 93.12 188 LEU A O 1
ATOM 1506 N N . GLU A 1 189 ? -29.295 -3.760 44.344 1.00 88.31 189 GLU A N 1
ATOM 1507 C CA . GLU A 1 189 ? -28.092 -3.568 45.154 1.00 88.31 189 GLU A CA 1
ATOM 1508 C C . GLU A 1 189 ? -28.396 -2.771 46.419 1.00 88.31 189 GLU A C 1
ATOM 1510 O O . GLU A 1 189 ? -27.920 -3.139 47.486 1.00 88.31 189 GLU A O 1
ATOM 1515 N N . SER A 1 190 ? -29.242 -1.741 46.342 1.00 89.00 190 SER A N 1
ATOM 1516 C CA . SER A 1 190 ? -29.685 -0.993 47.526 1.00 89.00 190 SER A CA 1
ATOM 1517 C C . SER A 1 190 ? -30.490 -1.878 48.486 1.00 89.00 190 SER A C 1
ATOM 1519 O O . SER A 1 190 ? -30.296 -1.822 49.701 1.00 89.00 190 SER A O 1
ATOM 1521 N N . ALA A 1 191 ? -31.360 -2.738 47.947 1.00 84.31 191 ALA A N 1
ATOM 1522 C CA . ALA A 1 191 ? -32.127 -3.697 48.740 1.00 84.31 191 ALA A CA 1
ATOM 1523 C C . ALA A 1 191 ? -31.233 -4.767 49.395 1.00 84.31 191 ALA A C 1
ATOM 1525 O O . ALA A 1 191 ? -31.463 -5.126 50.546 1.00 84.31 191 ALA A O 1
ATOM 1526 N N . ALA A 1 192 ? -30.199 -5.238 48.692 1.00 81.81 192 ALA A N 1
ATOM 1527 C CA . ALA A 1 192 ? -29.240 -6.218 49.206 1.00 81.81 192 ALA A CA 1
ATOM 1528 C C . ALA A 1 192 ? -28.192 -5.598 50.154 1.00 81.81 192 ALA A C 1
ATOM 1530 O O . ALA A 1 192 ? -27.728 -6.250 51.085 1.00 81.81 192 ALA A O 1
ATOM 1531 N N . GLY A 1 193 ? -27.814 -4.335 49.939 1.00 67.62 193 GLY A N 1
ATOM 1532 C CA . GLY A 1 193 ? -26.868 -3.580 50.763 1.00 67.62 193 GLY A CA 1
ATOM 1533 C C . GLY A 1 193 ? -27.424 -3.255 52.147 1.00 67.62 193 GLY A C 1
ATOM 1534 O O . GLY A 1 193 ? -26.707 -3.396 53.134 1.00 67.62 193 GLY A O 1
ATOM 1535 N N . MET A 1 194 ? -28.727 -2.966 52.245 1.00 57.00 194 MET A N 1
ATOM 1536 C CA . MET A 1 194 ? -29.438 -2.885 53.532 1.00 57.00 194 MET A CA 1
ATOM 1537 C C . MET A 1 194 ? -29.347 -4.184 54.356 1.00 57.00 194 MET A C 1
ATOM 1539 O O . MET A 1 194 ? -29.491 -4.146 55.573 1.00 57.00 194 MET A O 1
ATOM 1543 N N . GLU A 1 195 ? -29.080 -5.328 53.720 1.00 50.56 195 GLU A N 1
ATOM 1544 C CA . GLU A 1 195 ? -28.909 -6.628 54.384 1.00 50.56 195 GLU A CA 1
ATOM 1545 C C . GLU A 1 195 ? -27.444 -6.909 54.788 1.00 50.56 195 GLU A C 1
ATOM 1547 O O . GLU A 1 195 ? -27.175 -7.826 55.562 1.00 50.56 195 GLU A O 1
ATOM 1552 N N . LYS A 1 196 ? -26.480 -6.115 54.294 1.00 47.78 196 LYS A N 1
ATOM 1553 C CA . LYS A 1 196 ? -25.034 -6.320 54.502 1.00 47.78 196 LYS A CA 1
ATOM 1554 C C . LYS A 1 196 ? -24.386 -5.346 55.491 1.00 47.78 196 LYS A C 1
ATOM 1556 O O . LYS A 1 196 ? -23.268 -5.607 55.929 1.00 47.78 196 LYS A O 1
ATOM 1561 N N . ASP A 1 197 ? -25.088 -4.287 55.888 1.00 44.78 197 ASP A N 1
ATOM 1562 C CA . ASP A 1 197 ? -24.551 -3.187 56.707 1.00 44.78 197 ASP A CA 1
ATOM 1563 C C . ASP A 1 197 ? -24.538 -3.463 58.231 1.00 44.78 197 ASP A C 1
ATOM 1565 O O . ASP A 1 197 ? -24.380 -2.563 59.047 1.00 44.78 197 ASP A O 1
ATOM 1569 N N . THR A 1 198 ? -24.699 -4.724 58.658 1.00 46.97 198 THR A N 1
ATOM 1570 C CA . THR A 1 198 ? -24.576 -5.144 60.076 1.00 46.97 198 THR A CA 1
ATOM 1571 C C . THR A 1 198 ? -23.244 -5.831 60.394 1.00 46.97 198 THR A C 1
ATOM 1573 O O . THR A 1 198 ? -23.154 -6.626 61.333 1.00 46.97 198 THR A O 1
ATOM 1576 N N . ARG A 1 199 ? -22.192 -5.567 59.612 1.00 42.84 199 ARG A N 1
ATOM 1577 C CA . ARG A 1 199 ? -20.855 -6.109 59.878 1.00 42.84 199 ARG A CA 1
ATOM 1578 C C . ARG A 1 199 ? -19.783 -5.037 59.691 1.00 42.84 199 ARG A C 1
ATOM 1580 O O . ARG A 1 199 ? -19.040 -5.042 58.718 1.00 42.84 199 ARG A O 1
ATOM 1587 N N . GLU A 1 200 ? -19.729 -4.125 60.659 1.00 50.88 200 GLU A N 1
ATOM 1588 C CA . GLU A 1 200 ? -18.529 -3.342 60.963 1.00 50.88 200 GLU A CA 1
ATOM 1589 C C . GLU A 1 200 ? -17.347 -4.302 61.173 1.00 50.88 200 GLU A C 1
ATOM 1591 O O . GLU A 1 200 ? -17.450 -5.270 61.932 1.00 50.88 200 GLU A O 1
ATOM 1596 N N . GLY A 1 201 ? -16.227 -4.062 60.494 1.00 48.25 201 GLY A N 1
ATOM 1597 C CA . GLY A 1 201 ? -15.017 -4.856 60.679 1.00 48.25 201 GLY A CA 1
ATOM 1598 C C . GLY A 1 201 ? -13.883 -4.414 59.765 1.00 48.25 201 GLY A C 1
ATOM 1599 O O . GLY A 1 201 ? -13.894 -4.744 58.588 1.00 48.25 201 GLY A O 1
ATOM 1600 N N . GLU A 1 202 ? -12.932 -3.686 60.357 1.00 49.03 202 GLU A N 1
ATOM 1601 C CA . GLU A 1 202 ? -11.563 -3.425 59.886 1.00 49.03 202 GLU A CA 1
ATOM 1602 C C . GLU A 1 202 ? -11.412 -2.861 58.463 1.00 49.03 202 GLU A C 1
ATOM 1604 O O . GLU A 1 202 ? -11.343 -3.576 57.466 1.00 49.03 202 GLU A O 1
ATOM 1609 N N . SER A 1 203 ? -11.262 -1.534 58.387 1.00 56.22 203 SER A N 1
ATOM 1610 C CA . SER A 1 203 ? -10.735 -0.842 57.208 1.00 56.22 203 SER A CA 1
ATOM 1611 C C . SER A 1 203 ? -9.290 -1.289 56.967 1.00 56.22 203 SER A C 1
ATOM 1613 O O . SER A 1 203 ? -8.358 -0.677 57.483 1.00 56.22 203 SER A O 1
ATOM 1615 N N . THR A 1 204 ? -9.093 -2.347 56.182 1.00 64.25 204 THR A N 1
ATOM 1616 C CA . THR A 1 204 ? -7.774 -2.691 55.641 1.00 64.25 204 THR A CA 1
ATOM 1617 C C . THR A 1 204 ? -7.233 -1.490 54.855 1.00 64.25 204 THR A C 1
ATOM 1619 O O . THR A 1 204 ? -7.994 -0.930 54.056 1.00 64.25 204 THR A O 1
ATOM 1622 N N . PRO A 1 205 ? -5.972 -1.071 55.067 1.00 75.69 205 PRO A N 1
ATOM 1623 C CA . PRO A 1 205 ? -5.389 0.056 54.346 1.00 75.69 205 PRO A CA 1
ATOM 1624 C C . PRO A 1 205 ? -5.516 -0.160 52.835 1.00 75.69 205 PRO A C 1
ATOM 1626 O O . PRO A 1 205 ? -5.298 -1.260 52.321 1.00 75.69 205 PRO A O 1
ATOM 1629 N N . LEU A 1 206 ? -5.937 0.886 52.120 1.00 88.62 206 LEU A N 1
ATOM 1630 C CA . LEU A 1 206 ? -6.117 0.817 50.677 1.00 88.62 206 LEU A CA 1
ATOM 1631 C C . LEU A 1 206 ? -4.741 0.891 50.017 1.00 88.62 206 LEU A C 1
ATOM 1633 O O . LEU A 1 206 ? -4.121 1.952 49.990 1.00 88.62 206 LEU A O 1
ATOM 1637 N N . ILE A 1 207 ? -4.282 -0.227 49.461 1.00 93.88 207 ILE A N 1
ATOM 1638 C CA . ILE A 1 207 ? -3.061 -0.259 48.657 1.00 93.88 207 ILE A CA 1
ATOM 1639 C C . ILE A 1 207 ? -3.405 0.175 47.231 1.00 93.88 207 ILE A C 1
ATOM 1641 O O . ILE A 1 207 ? -4.287 -0.393 46.582 1.00 93.88 207 ILE A O 1
ATOM 1645 N N . VAL A 1 208 ? -2.691 1.180 46.735 1.00 96.38 208 VAL A N 1
ATOM 1646 C CA . VAL A 1 208 ? -2.680 1.565 45.321 1.00 96.38 208 VAL A CA 1
ATOM 1647 C C . VAL A 1 208 ? -1.295 1.311 44.742 1.00 96.38 208 VAL A C 1
ATOM 1649 O O . VAL A 1 208 ? -0.295 1.353 45.445 1.00 96.38 208 VAL A O 1
ATOM 1652 N N . TYR A 1 209 ? -1.215 1.066 43.444 1.00 97.31 209 TYR A N 1
ATOM 1653 C CA . TYR A 1 209 ? 0.035 0.750 42.763 1.00 97.31 209 TYR A CA 1
ATOM 1654 C C . TYR A 1 209 ? 0.426 1.905 41.855 1.00 97.31 209 TYR A C 1
ATOM 1656 O O . TYR A 1 209 ? -0.323 2.272 40.946 1.00 97.31 209 TYR A O 1
ATOM 1664 N N . ARG A 1 210 ? 1.600 2.481 42.095 1.00 97.62 210 ARG A N 1
ATOM 1665 C CA . ARG A 1 210 ? 2.176 3.548 41.277 1.00 97.62 210 ARG A CA 1
ATOM 1666 C C . ARG A 1 210 ? 3.096 2.941 40.227 1.00 97.62 210 ARG A C 1
ATOM 1668 O O . ARG A 1 210 ? 4.137 2.395 40.579 1.00 97.62 210 ARG A O 1
ATOM 1675 N N . ALA A 1 211 ? 2.742 3.083 38.954 1.00 97.94 211 ALA A N 1
ATOM 1676 C CA . ALA A 1 211 ? 3.635 2.759 37.846 1.00 97.94 211 ALA A CA 1
ATOM 1677 C C . ALA A 1 211 ? 4.491 3.984 37.500 1.00 97.94 211 ALA A C 1
ATOM 1679 O O . ALA A 1 211 ? 3.956 5.089 37.346 1.00 97.94 211 ALA A O 1
ATOM 1680 N N . ALA A 1 212 ? 5.800 3.803 37.360 1.00 97.69 212 ALA A N 1
ATOM 1681 C CA . ALA A 1 212 ? 6.721 4.870 36.986 1.00 97.69 212 ALA A CA 1
ATOM 1682 C C . ALA A 1 212 ? 7.890 4.347 36.143 1.00 97.69 212 ALA A C 1
ATOM 1684 O O . ALA A 1 212 ? 8.230 3.168 36.196 1.00 97.69 212 ALA A O 1
ATOM 1685 N N . TYR A 1 213 ? 8.515 5.252 35.394 1.00 97.25 213 TYR A N 1
ATOM 1686 C CA . TYR A 1 213 ? 9.798 5.032 34.737 1.00 97.25 213 TYR A CA 1
ATOM 1687 C C . TYR A 1 213 ? 10.897 5.770 35.508 1.00 97.25 213 TYR A C 1
ATOM 1689 O O . TYR A 1 213 ? 10.827 6.988 35.690 1.00 97.25 213 TYR A O 1
ATOM 1697 N N . GLN A 1 214 ? 11.889 5.038 35.995 1.00 94.50 214 GLN A N 1
ATOM 1698 C CA . GLN A 1 214 ? 12.993 5.538 36.798 1.00 94.50 214 GLN A CA 1
ATOM 1699 C C . GLN A 1 214 ? 14.154 5.936 35.883 1.00 94.50 214 GLN A C 1
ATOM 1701 O O . GLN A 1 214 ? 14.904 5.101 35.384 1.00 94.50 214 GLN A O 1
ATOM 1706 N N . ALA A 1 215 ? 14.287 7.242 35.650 1.00 90.19 215 ALA A N 1
ATOM 1707 C CA . ALA A 1 215 ? 15.329 7.817 34.813 1.00 90.19 215 ALA A CA 1
ATOM 1708 C C . ALA A 1 215 ? 16.319 8.602 35.679 1.00 90.19 215 ALA A C 1
ATOM 1710 O O . ALA A 1 215 ? 15.992 9.687 36.160 1.00 90.19 215 ALA A O 1
ATOM 1711 N N . LEU A 1 216 ? 17.543 8.080 35.826 1.00 85.50 216 LEU A N 1
ATOM 1712 C CA . LEU A 1 216 ? 18.628 8.699 36.602 1.00 85.50 216 LEU A CA 1
ATOM 1713 C C . LEU A 1 216 ? 18.185 9.021 38.043 1.00 85.50 216 LEU A C 1
ATOM 1715 O O . LEU A 1 216 ? 18.122 8.121 38.873 1.00 85.50 216 LEU A O 1
ATOM 1719 N N . ASP A 1 217 ? 17.822 10.280 38.306 1.00 88.25 217 ASP A N 1
ATOM 1720 C CA . ASP A 1 217 ? 17.468 10.806 39.629 1.00 88.25 217 ASP A CA 1
ATOM 1721 C C . ASP A 1 217 ? 15.972 11.156 39.765 1.00 88.25 217 ASP A C 1
ATOM 1723 O O . ASP A 1 217 ? 15.553 11.729 40.773 1.00 88.25 217 ASP A O 1
ATOM 1727 N N . GLN A 1 218 ? 15.148 10.869 38.750 1.00 89.94 218 GLN A N 1
ATOM 1728 C CA . GLN A 1 218 ? 13.724 11.213 38.751 1.00 89.94 218 GLN A CA 1
ATOM 1729 C C . GLN A 1 218 ? 12.845 10.040 38.318 1.00 89.94 218 GLN A C 1
ATOM 1731 O O . GLN A 1 218 ? 13.075 9.389 37.299 1.00 89.94 218 GLN A O 1
ATOM 1736 N N . ALA A 1 219 ? 11.782 9.808 39.087 1.00 93.44 219 ALA A N 1
ATOM 1737 C CA . ALA A 1 219 ? 10.710 8.898 38.714 1.00 93.44 219 ALA A CA 1
ATOM 1738 C C . ALA A 1 219 ? 9.652 9.660 37.906 1.00 93.44 219 ALA A C 1
ATOM 1740 O O . ALA A 1 219 ? 9.024 10.592 38.412 1.00 93.44 219 ALA A O 1
ATOM 1741 N N . ILE A 1 220 ? 9.443 9.256 36.654 1.00 96.25 220 ILE A N 1
ATOM 1742 C CA . ILE A 1 220 ? 8.405 9.799 35.776 1.00 96.25 220 ILE A CA 1
ATOM 1743 C C . ILE A 1 220 ? 7.133 8.964 35.983 1.00 96.25 220 ILE A C 1
ATOM 1745 O O . ILE A 1 220 ? 7.130 7.782 35.631 1.00 96.25 220 ILE A O 1
ATOM 1749 N N . PRO A 1 221 ? 6.052 9.518 36.566 1.00 96.88 221 PRO A N 1
ATOM 1750 C CA . PRO A 1 221 ? 4.846 8.748 36.847 1.00 96.88 221 PRO A CA 1
ATOM 1751 C C . PRO A 1 221 ? 4.092 8.413 35.555 1.00 96.88 221 PRO A C 1
ATOM 1753 O O . PRO A 1 221 ? 3.793 9.295 34.753 1.00 96.88 221 PRO A O 1
ATOM 1756 N N . LEU A 1 222 ? 3.734 7.140 35.391 1.00 96.00 222 LEU A N 1
ATOM 1757 C CA . LEU A 1 222 ? 2.894 6.647 34.292 1.00 96.00 222 LEU A CA 1
ATOM 1758 C C . LEU A 1 222 ? 1.416 6.609 34.694 1.00 96.00 222 LEU A C 1
ATOM 1760 O O . LEU A 1 222 ? 0.538 6.822 33.861 1.00 96.00 222 LEU A O 1
ATOM 1764 N N . GLY A 1 223 ? 1.133 6.342 35.973 1.00 97.25 223 GLY A N 1
ATOM 1765 C CA . GLY A 1 223 ? -0.226 6.318 36.510 1.00 97.25 223 GLY A CA 1
ATOM 1766 C C . GLY A 1 223 ? -0.347 5.627 37.869 1.00 97.25 223 GLY A C 1
ATOM 1767 O O . GLY A 1 223 ? 0.628 5.101 38.409 1.00 97.25 223 GLY A O 1
ATOM 1768 N N . TRP A 1 224 ? -1.572 5.624 38.397 1.00 97.69 224 TRP A N 1
ATOM 1769 C CA . TRP A 1 224 ? -1.961 4.973 39.650 1.00 97.69 224 TRP A CA 1
ATOM 1770 C C . TRP A 1 224 ? -3.055 3.937 39.389 1.00 97.69 224 TRP A C 1
ATOM 1772 O O . TRP A 1 224 ? -3.999 4.202 38.642 1.00 97.69 224 TRP A O 1
ATOM 1782 N N . TYR A 1 225 ? -2.945 2.770 40.021 1.00 97.00 225 TYR A N 1
ATOM 1783 C CA . TYR A 1 225 ? -3.790 1.606 39.753 1.00 97.00 225 TYR A CA 1
ATOM 1784 C C . TYR A 1 225 ? -4.292 0.970 41.041 1.00 97.00 225 TYR A C 1
ATOM 1786 O O . TYR A 1 225 ? -3.657 1.055 42.086 1.00 97.00 225 TYR A O 1
ATOM 1794 N N . LYS A 1 226 ? -5.437 0.290 40.955 1.00 94.75 226 LYS A N 1
ATOM 1795 C CA . LYS A 1 226 ? -6.012 -0.451 42.088 1.00 94.75 226 LYS A CA 1
ATOM 1796 C C . LYS A 1 226 ? -5.362 -1.820 42.312 1.00 94.75 226 LYS A C 1
ATOM 1798 O O . LYS A 1 226 ? -5.555 -2.410 43.361 1.00 94.75 226 LYS A O 1
ATOM 1803 N N . THR A 1 227 ? -4.647 -2.336 41.316 1.00 95.56 227 THR A N 1
ATOM 1804 C CA . THR A 1 227 ? -4.093 -3.697 41.293 1.00 95.56 227 THR A CA 1
ATOM 1805 C C . THR A 1 227 ? -2.704 -3.678 40.662 1.00 95.56 227 THR A C 1
ATOM 1807 O O . THR A 1 227 ? -2.491 -2.933 39.694 1.00 95.56 227 THR A O 1
ATOM 1810 N N . SER A 1 228 ? -1.786 -4.508 41.156 1.00 96.06 228 SER A N 1
ATOM 1811 C CA . SER A 1 228 ? -0.420 -4.609 40.629 1.00 96.06 228 SER A CA 1
ATOM 1812 C C . SER A 1 228 ? -0.411 -5.073 39.173 1.00 96.06 228 SER A C 1
ATOM 1814 O O . SER A 1 228 ? 0.346 -4.536 38.372 1.00 96.06 228 SER A O 1
ATOM 1816 N N . GLU A 1 229 ? -1.296 -5.993 38.787 1.00 96.81 229 GLU A N 1
ATOM 1817 C CA . GLU A 1 229 ? -1.335 -6.582 37.445 1.00 96.81 229 GLU A CA 1
ATOM 1818 C C . GLU A 1 229 ? -1.621 -5.528 36.372 1.00 96.81 229 GLU A C 1
ATOM 1820 O O . GLU A 1 229 ? -0.980 -5.502 35.325 1.00 96.81 229 GLU A O 1
ATOM 1825 N N . VAL A 1 230 ? -2.552 -4.610 36.648 1.00 97.38 230 VAL A N 1
ATOM 1826 C CA . VAL A 1 230 ? -2.889 -3.512 35.727 1.00 97.38 230 VAL A CA 1
ATOM 1827 C C . VAL A 1 230 ? -1.743 -2.500 35.635 1.00 97.38 230 VAL A C 1
ATOM 1829 O O . VAL A 1 230 ? -1.449 -2.018 34.541 1.00 97.38 230 VAL A O 1
ATOM 1832 N N . ALA A 1 231 ? -1.068 -2.206 36.751 1.00 97.25 231 ALA A N 1
ATOM 1833 C CA . ALA A 1 231 ? 0.112 -1.341 36.748 1.00 97.25 231 ALA A CA 1
ATOM 1834 C C . ALA A 1 231 ? 1.249 -1.950 35.910 1.00 97.25 231 ALA A C 1
ATOM 1836 O O . ALA A 1 231 ? 1.804 -1.276 35.041 1.00 97.25 231 ALA A O 1
ATOM 1837 N N . ARG A 1 232 ? 1.534 -3.244 36.113 1.00 98.12 232 ARG A N 1
ATOM 1838 C CA . ARG A 1 232 ? 2.547 -4.002 35.367 1.00 98.12 232 ARG A CA 1
ATOM 1839 C C . ARG A 1 232 ? 2.227 -4.057 33.874 1.00 98.12 232 ARG A C 1
ATOM 1841 O O . ARG A 1 232 ? 3.069 -3.706 33.052 1.00 98.12 232 ARG A O 1
ATOM 1848 N N . ALA A 1 233 ? 0.981 -4.372 33.520 1.00 97.94 233 ALA A N 1
ATOM 1849 C CA . ALA A 1 233 ? 0.533 -4.399 32.130 1.00 97.94 233 ALA A CA 1
ATOM 1850 C C . ALA A 1 233 ? 0.698 -3.040 31.424 1.00 97.94 233 ALA A C 1
ATOM 1852 O O . ALA A 1 233 ? 1.014 -2.999 30.230 1.00 97.94 233 ALA A O 1
ATOM 1853 N N . HIS A 1 234 ? 0.516 -1.921 32.138 1.00 98.06 234 HIS A N 1
ATOM 1854 C CA . HIS A 1 234 ? 0.770 -0.599 31.566 1.00 98.06 234 HIS A CA 1
ATOM 1855 C C . HIS A 1 234 ? 2.262 -0.370 31.295 1.00 98.06 234 HIS A C 1
ATOM 1857 O O . HIS A 1 234 ? 2.598 0.054 30.189 1.00 98.06 234 HIS A O 1
ATOM 1863 N N . CYS A 1 235 ? 3.148 -0.707 32.239 1.00 98.00 235 CYS A N 1
ATOM 1864 C CA . CYS A 1 235 ? 4.600 -0.625 32.037 1.00 98.00 235 CYS A CA 1
ATOM 1865 C C . CYS A 1 235 ? 5.062 -1.473 30.845 1.00 98.00 235 CYS A C 1
ATOM 1867 O O . CYS A 1 235 ? 5.779 -0.981 29.978 1.00 98.00 235 CYS A O 1
ATOM 1869 N N . GLU A 1 236 ? 4.595 -2.719 30.738 1.00 98.12 236 GLU A N 1
ATOM 1870 C CA . GLU A 1 236 ? 4.933 -3.581 29.602 1.00 98.12 236 GLU A CA 1
ATOM 1871 C C . GLU A 1 236 ? 4.425 -3.025 28.268 1.00 98.12 236 GLU A C 1
ATOM 1873 O O . GLU A 1 236 ? 5.090 -3.141 27.238 1.00 98.12 236 GLU A O 1
ATOM 1878 N N . THR A 1 237 ? 3.229 -2.430 28.263 1.00 97.94 237 THR A N 1
ATOM 1879 C CA . THR A 1 237 ? 2.661 -1.799 27.065 1.00 97.94 237 THR A CA 1
ATOM 1880 C C . THR A 1 237 ? 3.489 -0.588 26.645 1.00 97.94 237 THR A C 1
ATOM 1882 O O . THR A 1 237 ? 3.779 -0.445 25.458 1.00 97.94 237 THR A O 1
ATOM 1885 N N . ALA A 1 238 ? 3.902 0.249 27.601 1.00 97.31 238 ALA A N 1
ATOM 1886 C CA . ALA A 1 238 ? 4.765 1.399 27.351 1.00 97.31 238 ALA A CA 1
ATOM 1887 C C . ALA A 1 238 ? 6.128 0.961 26.786 1.00 97.31 238 ALA A C 1
ATOM 1889 O O . ALA A 1 238 ? 6.536 1.436 25.728 1.00 97.31 238 ALA A O 1
ATOM 1890 N N . LEU A 1 239 ? 6.768 -0.042 27.395 1.00 97.00 239 LEU A N 1
ATOM 1891 C CA . LEU A 1 239 ? 8.043 -0.578 26.912 1.00 97.00 239 LEU A CA 1
ATOM 1892 C C . LEU A 1 239 ? 7.942 -1.150 25.489 1.00 97.00 239 LEU A C 1
ATOM 1894 O O . LEU A 1 239 ? 8.812 -0.903 24.650 1.00 97.00 239 LEU A O 1
ATOM 1898 N N . ARG A 1 240 ? 6.873 -1.901 25.189 1.00 96.56 240 ARG A N 1
ATOM 1899 C CA . ARG A 1 240 ? 6.627 -2.435 23.838 1.00 96.56 240 ARG A CA 1
ATOM 1900 C C . ARG A 1 240 ? 6.369 -1.325 22.820 1.00 96.56 240 ARG A C 1
ATOM 1902 O O . ARG A 1 240 ? 6.743 -1.488 21.663 1.00 96.56 240 ARG A O 1
ATOM 1909 N N . PHE A 1 241 ? 5.735 -0.230 23.232 1.00 96.44 241 PHE A N 1
ATOM 1910 C CA . PHE A 1 241 ? 5.473 0.920 22.369 1.00 96.44 241 PHE A CA 1
ATOM 1911 C C . PHE A 1 241 ? 6.761 1.663 21.988 1.00 96.44 241 PHE A C 1
ATOM 1913 O O . PHE A 1 241 ? 6.922 2.039 20.828 1.00 96.44 241 PHE A O 1
ATOM 1920 N N . ASP A 1 242 ? 7.690 1.813 22.933 1.00 94.00 242 ASP A N 1
ATOM 1921 C CA . ASP A 1 242 ? 8.975 2.489 22.705 1.00 94.00 242 ASP A CA 1
ATOM 1922 C C . ASP A 1 242 ? 9.995 1.614 21.956 1.00 94.00 242 ASP A C 1
ATOM 1924 O O . ASP A 1 242 ? 11.000 2.105 21.432 1.00 94.00 242 ASP A O 1
ATOM 1928 N N . SER A 1 243 ? 9.740 0.309 21.876 1.00 93.44 243 SER A N 1
ATOM 1929 C CA . SER A 1 243 ? 10.640 -0.652 21.247 1.00 93.44 243 SER A CA 1
ATOM 1930 C C . SER A 1 243 ? 10.376 -0.807 19.742 1.00 93.44 243 SER A C 1
ATOM 1932 O O . SER A 1 243 ? 9.226 -0.801 19.296 1.00 93.44 243 SER A O 1
ATOM 1934 N N . PRO A 1 244 ? 11.416 -1.004 18.905 1.00 94.19 244 PRO A N 1
ATOM 1935 C CA . PRO A 1 244 ? 11.222 -1.244 17.478 1.00 94.19 244 PRO A CA 1
ATOM 1936 C C . PRO A 1 244 ? 10.401 -2.515 17.212 1.00 94.19 244 PRO A C 1
ATOM 1938 O O . PRO A 1 244 ? 10.691 -3.572 17.762 1.00 94.19 244 PRO A O 1
ATOM 1941 N N . ALA A 1 245 ? 9.451 -2.454 16.273 1.00 91.06 245 ALA A N 1
ATOM 1942 C CA . ALA A 1 245 ? 8.498 -3.543 16.000 1.00 91.06 245 ALA A CA 1
ATOM 1943 C C . ALA A 1 245 ? 9.115 -4.897 15.577 1.00 91.06 245 ALA A C 1
ATOM 1945 O O . ALA A 1 245 ? 8.418 -5.907 15.550 1.00 91.06 245 ALA A O 1
ATOM 1946 N N . HIS A 1 246 ? 10.396 -4.925 15.202 1.00 92.00 246 HIS A N 1
ATOM 1947 C CA . HIS A 1 246 ? 11.111 -6.144 14.810 1.00 92.00 246 HIS A CA 1
ATOM 1948 C C . HIS A 1 246 ? 11.893 -6.787 15.965 1.00 92.00 246 HIS A C 1
ATOM 1950 O O . HIS A 1 246 ? 12.484 -7.850 15.784 1.00 92.00 246 HIS A O 1
ATOM 1956 N N . VAL A 1 247 ? 11.929 -6.146 17.134 1.00 93.19 247 VAL A N 1
ATOM 1957 C CA . VAL A 1 247 ? 12.623 -6.655 18.314 1.00 93.19 247 VAL A CA 1
ATOM 1958 C C . VAL A 1 247 ? 11.673 -7.551 19.101 1.00 93.19 247 VAL A C 1
ATOM 1960 O O . VAL A 1 247 ? 10.562 -7.157 19.441 1.00 93.19 247 VAL A O 1
ATOM 1963 N N . THR A 1 248 ? 12.119 -8.773 19.393 1.00 94.44 248 THR A N 1
ATOM 1964 C CA . THR A 1 248 ? 11.424 -9.656 20.336 1.00 94.44 248 THR A CA 1
ATOM 1965 C C . THR A 1 248 ? 11.922 -9.343 21.742 1.00 94.44 248 THR A C 1
ATOM 1967 O O . THR A 1 248 ? 13.131 -9.387 21.982 1.00 94.44 248 THR A O 1
ATOM 1970 N N . LEU A 1 249 ? 10.988 -9.011 22.632 1.00 96.75 249 LEU A N 1
ATOM 1971 C CA . LEU A 1 249 ? 11.233 -8.773 24.050 1.00 96.75 249 LEU A CA 1
ATOM 1972 C C . LEU A 1 249 ? 10.664 -9.941 24.848 1.00 96.75 249 LEU A C 1
ATOM 1974 O O . LEU A 1 249 ? 9.475 -10.240 24.706 1.00 96.75 249 LEU A O 1
ATOM 1978 N N . ASP A 1 250 ? 11.498 -10.554 25.676 1.00 97.31 250 ASP A N 1
ATOM 1979 C CA . ASP A 1 250 ? 11.049 -11.419 26.765 1.00 97.31 250 ASP A CA 1
ATOM 1980 C C . ASP A 1 250 ? 11.021 -10.577 28.042 1.00 97.31 250 ASP A C 1
ATOM 1982 O O . ASP A 1 250 ? 12.002 -9.890 28.324 1.00 97.31 250 ASP A O 1
ATOM 1986 N N . LEU A 1 251 ? 9.877 -10.525 28.722 1.00 97.81 251 LEU A N 1
ATOM 1987 C CA . LEU A 1 251 ? 9.629 -9.600 29.831 1.00 97.81 251 LEU A CA 1
ATOM 1988 C C . LEU A 1 251 ? 9.401 -10.390 31.113 1.00 97.81 251 LEU A C 1
ATOM 1990 O O . LEU A 1 251 ? 8.561 -11.290 31.118 1.00 97.81 251 LEU A O 1
ATOM 1994 N N . ASP A 1 252 ? 10.068 -9.985 32.189 1.00 97.62 252 ASP A N 1
ATOM 1995 C CA . ASP A 1 252 ? 9.873 -10.558 33.519 1.00 97.62 252 ASP A CA 1
ATOM 1996 C C . ASP A 1 252 ? 9.854 -9.469 34.600 1.00 97.62 252 ASP A C 1
ATOM 1998 O O . ASP A 1 252 ? 10.343 -8.354 34.402 1.00 97.62 252 ASP A O 1
ATOM 2002 N N . TRP A 1 253 ? 9.254 -9.774 35.747 1.00 97.88 253 TRP A N 1
ATOM 2003 C CA . TRP A 1 253 ? 9.161 -8.874 36.890 1.00 97.88 253 TRP A CA 1
ATOM 2004 C C . TRP A 1 253 ? 9.949 -9.430 38.067 1.00 97.88 253 TRP A C 1
ATOM 2006 O O . TRP A 1 253 ? 9.608 -10.477 38.611 1.00 97.88 253 TRP A O 1
ATOM 2016 N N . ILE A 1 254 ? 10.938 -8.669 38.525 1.00 97.00 254 ILE A N 1
ATOM 2017 C CA . ILE A 1 254 ? 11.738 -9.014 39.696 1.00 97.00 254 ILE A CA 1
ATOM 2018 C C . ILE A 1 254 ? 11.213 -8.227 40.901 1.00 97.00 254 ILE A C 1
ATOM 2020 O O . ILE A 1 254 ? 11.080 -7.003 40.853 1.00 97.00 254 ILE A O 1
ATOM 2024 N N . GLY A 1 255 ? 10.911 -8.933 41.986 1.00 93.94 255 GLY A N 1
ATOM 2025 C CA . GLY A 1 255 ? 10.515 -8.367 43.275 1.00 93.94 255 GLY A CA 1
ATOM 2026 C C . GLY A 1 255 ? 10.543 -9.432 44.369 1.00 93.94 255 GLY A C 1
ATOM 2027 O O . GLY A 1 255 ? 10.565 -10.628 44.070 1.00 93.94 255 GLY A O 1
ATOM 2028 N N . ASP A 1 256 ? 10.568 -9.009 45.633 1.00 92.38 256 ASP A N 1
ATOM 2029 C CA . ASP A 1 256 ? 10.516 -9.928 46.771 1.00 92.38 256 ASP A CA 1
ATOM 2030 C C . ASP A 1 256 ? 9.055 -10.227 47.138 1.00 92.38 256 ASP A C 1
ATOM 2032 O O . ASP A 1 256 ? 8.338 -9.390 47.681 1.00 92.38 256 ASP A O 1
ATOM 2036 N N . GLU A 1 257 ? 8.591 -11.442 46.840 1.00 88.88 257 GLU A N 1
ATOM 2037 C CA . GLU A 1 257 ? 7.234 -11.880 47.193 1.00 88.88 257 GLU A CA 1
ATOM 2038 C C . GLU A 1 257 ? 6.977 -11.898 48.708 1.00 88.88 257 GLU A C 1
ATOM 2040 O O . GLU A 1 257 ? 5.820 -11.850 49.135 1.00 88.88 257 GLU A O 1
ATOM 2045 N N . SER A 1 258 ? 8.034 -11.974 49.524 1.00 90.00 258 SER A N 1
ATOM 2046 C CA . SER A 1 258 ? 7.933 -11.929 50.982 1.00 90.00 258 SER A CA 1
ATOM 2047 C C . SER A 1 258 ? 7.807 -10.506 51.537 1.00 90.00 258 SER A C 1
ATOM 2049 O O . SER A 1 258 ? 7.307 -10.343 52.653 1.00 90.00 258 SER A O 1
ATOM 2051 N N . GLU A 1 259 ? 8.144 -9.488 50.738 1.00 91.81 259 GLU A N 1
ATOM 2052 C CA . GLU A 1 259 ? 8.008 -8.064 51.059 1.00 91.81 259 GLU A CA 1
ATOM 2053 C C . GLU A 1 259 ? 7.059 -7.384 50.049 1.00 91.81 259 GLU A C 1
ATOM 2055 O O . GLU A 1 259 ? 7.478 -6.658 49.153 1.00 91.81 259 GLU A O 1
ATOM 2060 N N . PRO A 1 260 ? 5.730 -7.582 50.162 1.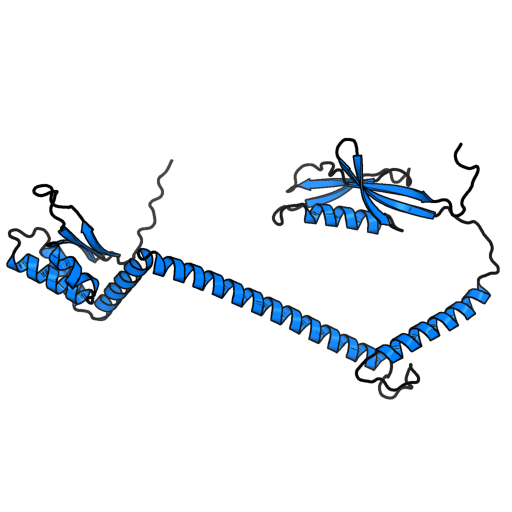00 86.81 260 PRO A N 1
ATOM 2061 C CA . PRO A 1 260 ? 4.766 -7.166 49.137 1.00 86.81 260 PRO A CA 1
ATOM 2062 C C . PRO A 1 260 ? 4.614 -5.647 48.970 1.00 86.81 260 PRO A C 1
ATOM 2064 O O . PRO A 1 260 ? 3.894 -5.221 48.066 1.00 86.81 260 PRO A O 1
ATOM 2067 N N . LEU A 1 261 ? 5.233 -4.848 49.848 1.00 91.50 261 LEU A N 1
ATOM 2068 C CA . LEU A 1 261 ? 5.299 -3.387 49.756 1.00 91.50 261 LEU A CA 1
ATOM 2069 C C . LEU A 1 261 ? 6.542 -2.894 49.000 1.00 91.50 261 LEU A C 1
ATOM 2071 O O . LEU A 1 261 ? 6.594 -1.716 48.642 1.00 91.50 261 LEU A O 1
ATOM 2075 N N . ASP A 1 262 ? 7.499 -3.776 48.710 1.00 95.00 262 ASP A N 1
ATOM 2076 C CA . ASP A 1 262 ? 8.689 -3.406 47.961 1.00 95.00 262 ASP A CA 1
ATOM 2077 C C . ASP A 1 262 ? 8.381 -3.172 46.474 1.00 95.00 262 ASP A C 1
ATOM 2079 O O . ASP A 1 262 ? 7.435 -3.743 45.908 1.00 95.00 262 ASP A O 1
ATOM 2083 N N . PRO A 1 263 ? 9.150 -2.294 45.805 1.00 96.06 263 PRO A N 1
ATOM 2084 C CA . PRO A 1 263 ? 8.965 -2.035 44.391 1.00 96.06 263 PRO A CA 1
ATOM 2085 C C . PRO A 1 263 ? 9.291 -3.269 43.549 1.00 96.06 263 PRO A C 1
ATOM 2087 O O . PRO A 1 263 ? 10.302 -3.934 43.751 1.00 96.06 263 PRO A O 1
ATOM 2090 N N . TRP A 1 264 ? 8.460 -3.517 42.543 1.00 97.75 264 TRP A N 1
ATOM 2091 C CA . TRP A 1 264 ? 8.722 -4.521 41.518 1.00 97.75 264 TRP A CA 1
ATOM 2092 C C . TRP A 1 264 ? 9.327 -3.847 40.294 1.00 97.75 264 TRP A C 1
ATOM 2094 O O . TRP A 1 264 ? 8.762 -2.868 39.801 1.00 97.75 264 TRP A O 1
ATOM 2104 N N . GLU A 1 265 ? 10.438 -4.372 39.789 1.00 98.00 265 GLU A N 1
ATOM 2105 C CA . GLU A 1 265 ? 11.141 -3.846 38.618 1.00 98.00 265 GLU A CA 1
ATOM 2106 C C . GLU A 1 265 ? 10.927 -4.755 37.403 1.00 98.00 265 GLU A C 1
ATOM 2108 O O . GLU A 1 265 ? 11.033 -5.978 37.489 1.00 98.00 265 GLU A O 1
ATOM 2113 N N . LEU A 1 266 ? 10.615 -4.147 36.259 1.00 98.06 266 LEU A N 1
ATOM 2114 C CA . LEU A 1 266 ? 10.506 -4.841 34.981 1.00 98.06 266 LEU A CA 1
ATOM 2115 C C . LEU A 1 266 ? 11.900 -5.015 34.375 1.00 98.06 266 LEU A C 1
ATOM 2117 O O . LEU A 1 266 ? 12.604 -4.032 34.111 1.00 98.06 266 LEU A O 1
ATOM 2121 N N . VAL A 1 267 ? 12.255 -6.256 34.068 1.00 98.00 267 VAL A N 1
ATOM 2122 C CA . VAL A 1 267 ? 13.436 -6.602 33.279 1.00 98.00 267 VAL A CA 1
ATOM 2123 C C . VAL A 1 267 ? 13.027 -7.095 31.896 1.00 98.00 267 VAL A C 1
ATOM 2125 O O . VAL A 1 267 ? 11.905 -7.557 31.679 1.00 98.00 267 VAL A O 1
ATOM 2128 N N . ALA A 1 268 ? 13.933 -6.957 30.931 1.00 97.88 268 ALA A N 1
ATOM 2129 C CA . ALA A 1 268 ? 13.715 -7.454 29.582 1.00 97.88 268 ALA A CA 1
ATOM 2130 C C . ALA A 1 268 ? 14.976 -8.089 28.997 1.00 97.88 268 ALA A C 1
ATOM 2132 O O . ALA A 1 268 ? 16.061 -7.509 29.069 1.00 97.88 268 ALA A O 1
ATOM 2133 N N . ALA A 1 269 ? 14.813 -9.236 28.341 1.00 97.12 269 ALA A N 1
ATOM 2134 C CA . ALA A 1 269 ? 15.817 -9.825 27.466 1.00 97.12 269 ALA A CA 1
ATOM 2135 C C . ALA A 1 269 ? 15.505 -9.483 26.001 1.00 97.12 269 ALA A C 1
ATOM 2137 O O . ALA A 1 269 ? 14.418 -9.748 25.478 1.00 97.12 269 ALA A O 1
ATOM 2138 N N . VAL A 1 270 ? 16.481 -8.890 25.311 1.00 95.00 270 VAL A N 1
ATOM 2139 C CA . VAL A 1 270 ? 16.344 -8.453 23.914 1.00 95.00 270 VAL A CA 1
ATOM 2140 C C . VAL A 1 270 ? 16.941 -9.503 22.985 1.00 95.00 270 VAL A C 1
ATOM 2142 O O . VAL A 1 270 ? 18.141 -9.765 23.024 1.00 95.00 270 VAL A O 1
ATOM 2145 N N . GLY A 1 271 ? 16.114 -10.101 22.121 1.00 90.75 271 GLY A N 1
ATOM 2146 C CA . GLY A 1 271 ? 16.585 -11.058 21.111 1.00 90.75 271 GLY A CA 1
ATOM 2147 C C . GLY A 1 271 ? 17.226 -12.329 21.686 1.00 90.75 271 GLY A C 1
ATOM 2148 O O . GLY A 1 271 ? 18.105 -12.901 21.045 1.00 90.75 271 GLY A O 1
ATOM 2149 N N . GLY A 1 272 ? 16.804 -12.754 22.883 1.00 89.31 272 GLY A N 1
ATOM 2150 C CA . GLY A 1 272 ? 17.356 -13.919 23.584 1.00 89.31 272 GLY A CA 1
ATOM 2151 C C . GLY A 1 272 ? 18.705 -13.674 24.271 1.00 89.31 272 GLY A C 1
ATOM 2152 O O . GLY A 1 272 ? 19.421 -14.635 24.540 1.00 89.31 272 GLY A O 1
ATOM 2153 N N . GLY A 1 273 ? 19.079 -12.408 24.492 1.00 92.69 273 GLY A N 1
ATOM 2154 C CA . GLY A 1 273 ? 20.216 -12.030 25.336 1.00 92.69 273 GLY A CA 1
ATOM 2155 C C . GLY A 1 273 ? 19.908 -12.113 26.835 1.00 92.69 273 GLY A C 1
ATOM 2156 O O . GLY A 1 273 ? 18.856 -12.605 27.232 1.00 92.69 273 GLY A O 1
ATOM 2157 N N . ASP A 1 274 ? 20.825 -11.606 27.657 1.00 96.38 274 ASP A N 1
ATOM 2158 C CA . ASP A 1 274 ? 20.632 -11.529 29.108 1.00 96.38 274 ASP A CA 1
ATOM 2159 C C . ASP A 1 274 ? 19.542 -10.508 29.469 1.00 96.38 274 ASP A C 1
ATOM 2161 O O . ASP A 1 274 ? 19.388 -9.478 28.802 1.00 96.38 274 ASP A O 1
ATOM 2165 N N . GLU A 1 275 ? 18.811 -10.775 30.549 1.00 97.31 275 GLU A N 1
ATOM 2166 C CA . GLU A 1 275 ? 17.843 -9.835 31.112 1.00 97.31 275 GLU A CA 1
ATOM 2167 C C . GLU A 1 275 ? 18.548 -8.576 31.618 1.00 97.31 275 GLU A C 1
ATOM 2169 O O . GLU A 1 275 ? 19.590 -8.640 32.277 1.00 97.31 275 GLU A O 1
ATOM 2174 N N . GLN A 1 276 ? 17.991 -7.414 31.286 1.00 97.56 276 GLN A N 1
ATOM 2175 C CA . GLN A 1 276 ? 18.483 -6.114 31.726 1.00 97.56 276 GLN A CA 1
ATOM 2176 C C . GLN A 1 276 ? 17.350 -5.307 32.371 1.00 97.56 276 GLN A C 1
ATOM 2178 O O . GLN A 1 276 ? 16.202 -5.408 31.924 1.00 97.56 276 GLN A O 1
ATOM 2183 N N . PRO A 1 277 ? 17.655 -4.477 33.384 1.00 96.88 277 PRO A N 1
ATOM 2184 C CA . PRO A 1 277 ? 16.681 -3.567 33.971 1.00 96.88 277 PRO A CA 1
ATOM 2185 C C . PRO A 1 277 ? 16.180 -2.576 32.925 1.00 96.88 277 PRO A C 1
ATOM 2187 O O . PRO A 1 277 ? 16.959 -1.969 32.185 1.00 96.88 277 PRO A O 1
ATOM 2190 N N . THR A 1 278 ? 14.862 -2.411 32.864 1.00 96.88 278 THR A N 1
ATOM 2191 C CA . THR A 1 278 ? 14.224 -1.496 31.907 1.00 96.88 278 THR A CA 1
ATOM 2192 C C . THR A 1 278 ? 14.011 -0.105 32.490 1.00 96.88 278 THR A C 1
ATOM 2194 O O . THR A 1 278 ? 13.691 0.815 31.746 1.00 96.88 278 THR A O 1
ATOM 2197 N N . GLY A 1 279 ? 14.157 0.051 33.810 1.00 96.88 279 GLY A N 1
ATOM 2198 C CA . GLY A 1 279 ? 13.819 1.268 34.545 1.00 96.88 279 GLY A CA 1
ATOM 2199 C C . GLY A 1 279 ? 12.327 1.411 34.860 1.00 96.88 279 GLY A C 1
ATOM 2200 O O . GLY A 1 279 ? 11.949 2.339 35.567 1.00 96.88 279 GLY A O 1
ATOM 2201 N N . TYR A 1 280 ? 11.451 0.524 34.382 1.00 98.12 280 TYR A N 1
ATOM 2202 C CA . TYR A 1 280 ? 10.040 0.544 34.768 1.00 98.12 280 TYR A CA 1
ATOM 2203 C C . TYR A 1 280 ? 9.836 -0.127 36.129 1.00 98.12 280 TYR A C 1
ATOM 2205 O O . TYR A 1 280 ? 10.221 -1.277 36.327 1.00 98.12 280 TYR A O 1
ATOM 2213 N N . VAL A 1 281 ? 9.178 0.581 37.047 1.00 97.88 281 VAL A N 1
ATOM 2214 C CA . VAL A 1 281 ? 8.961 0.140 38.429 1.00 97.88 281 VAL A CA 1
ATOM 2215 C C . VAL A 1 281 ? 7.491 0.296 38.816 1.00 97.88 281 VAL A C 1
ATOM 2217 O O . VAL A 1 281 ? 6.842 1.294 38.487 1.00 97.88 281 VAL A O 1
ATOM 2220 N N . VAL A 1 282 ? 6.961 -0.690 39.540 1.00 98.00 282 VAL A N 1
ATOM 2221 C CA . VAL A 1 282 ? 5.638 -0.648 40.171 1.00 98.00 282 VAL A CA 1
ATOM 2222 C C . VAL A 1 282 ? 5.815 -0.651 41.684 1.00 98.00 282 VAL A C 1
ATOM 2224 O O . VAL A 1 282 ? 6.250 -1.644 42.258 1.00 98.00 282 VAL A O 1
ATOM 2227 N N . THR A 1 283 ? 5.460 0.460 42.330 1.00 97.56 283 THR A N 1
ATOM 2228 C CA . THR A 1 283 ? 5.549 0.618 43.789 1.00 97.56 283 THR A CA 1
ATOM 2229 C C . THR A 1 283 ? 4.156 0.511 44.422 1.00 97.56 283 THR A C 1
ATOM 2231 O O . THR A 1 283 ? 3.280 1.307 44.062 1.00 97.56 283 THR A O 1
ATOM 2234 N N . PRO A 1 284 ? 3.925 -0.425 45.353 1.00 96.88 284 PRO A N 1
ATOM 2235 C CA . PRO A 1 284 ? 2.761 -0.418 46.235 1.00 96.88 284 PRO A CA 1
ATOM 2236 C C . PRO A 1 284 ? 2.822 0.799 47.162 1.00 96.88 284 PRO A C 1
ATOM 2238 O O . PRO A 1 284 ? 3.865 1.112 47.727 1.00 96.88 284 PRO A O 1
ATOM 2241 N N . VAL A 1 285 ? 1.714 1.511 47.313 1.00 95.88 285 VAL A N 1
ATOM 2242 C CA . VAL A 1 285 ? 1.604 2.686 48.178 1.00 95.88 285 VAL A CA 1
ATOM 2243 C C . VAL A 1 285 ? 0.360 2.524 49.030 1.00 95.88 285 VAL A C 1
ATOM 2245 O O . VAL A 1 285 ? -0.748 2.389 48.509 1.00 95.88 285 VAL A O 1
ATOM 2248 N N . GLU A 1 286 ? 0.544 2.546 50.343 1.00 93.31 286 GLU A N 1
ATOM 2249 C CA . GLU A 1 286 ? -0.569 2.584 51.281 1.00 93.31 286 GLU A CA 1
ATOM 2250 C C . GLU A 1 286 ? -1.175 3.986 51.298 1.00 93.31 286 GLU A C 1
ATOM 2252 O O . GLU A 1 286 ? -0.479 4.989 51.461 1.00 93.31 286 GLU A O 1
ATOM 2257 N N . VAL A 1 287 ? -2.488 4.060 51.104 1.00 89.88 287 VAL A N 1
ATOM 2258 C CA . VAL A 1 287 ? -3.241 5.310 51.161 1.00 89.88 287 VAL A CA 1
ATOM 2259 C C . VAL A 1 287 ? -4.130 5.269 52.391 1.00 89.88 287 VAL A C 1
ATOM 2261 O O . VAL A 1 287 ? -5.000 4.402 52.518 1.00 89.88 287 VAL A O 1
ATOM 2264 N N . ALA A 1 288 ? -3.922 6.231 53.289 1.00 83.19 288 ALA A N 1
ATOM 2265 C CA . ALA A 1 288 ? -4.796 6.432 54.432 1.00 83.19 288 ALA A CA 1
ATOM 2266 C C . ALA A 1 288 ? -6.225 6.717 53.945 1.00 83.19 288 ALA A C 1
ATOM 2268 O O . ALA A 1 288 ? -6.457 7.584 53.100 1.00 83.19 288 ALA A O 1
ATOM 2269 N N . SER A 1 289 ? -7.199 5.980 54.479 1.00 79.50 289 SER A N 1
ATOM 2270 C CA . SER A 1 289 ? -8.616 6.170 54.146 1.00 79.50 289 SER A CA 1
ATOM 2271 C C . SER A 1 289 ? -9.205 7.438 54.774 1.00 79.50 289 SER A C 1
ATOM 2273 O O . SER A 1 289 ? -10.254 7.912 54.335 1.00 79.50 289 SER A O 1
ATOM 2275 N N . THR A 1 290 ? -8.522 8.015 55.765 1.00 79.19 290 THR A N 1
ATOM 2276 C CA . THR A 1 290 ? -8.904 9.246 56.461 1.00 79.19 290 THR A CA 1
ATOM 2277 C C . THR A 1 290 ? -7.727 10.210 56.531 1.00 79.19 290 THR A C 1
ATOM 2279 O O . THR A 1 290 ? -6.609 9.800 56.829 1.00 79.19 290 THR A O 1
ATOM 2282 N N . TYR A 1 291 ? -7.991 11.493 56.285 1.00 78.75 291 TYR A N 1
ATOM 2283 C CA . TYR A 1 291 ? -7.018 12.561 56.501 1.00 78.75 291 TYR A CA 1
ATOM 2284 C C . TYR A 1 291 ? -6.743 12.716 58.001 1.00 78.75 291 TYR A C 1
ATOM 2286 O O . TYR A 1 291 ? -7.674 12.991 58.760 1.00 78.75 291 TYR A O 1
ATOM 2294 N N . ASP A 1 292 ? -5.485 12.543 58.401 1.00 80.25 292 ASP A N 1
ATOM 2295 C CA . ASP A 1 292 ? -5.002 12.857 59.742 1.00 80.25 292 ASP A CA 1
ATOM 2296 C C . ASP A 1 292 ? -4.279 14.215 59.697 1.00 80.25 292 ASP A C 1
ATOM 2298 O O . ASP A 1 292 ? -3.177 14.290 59.150 1.00 80.25 292 ASP A O 1
ATOM 2302 N N . PRO A 1 293 ? -4.892 15.306 60.198 1.00 79.31 293 PRO A N 1
ATOM 2303 C CA . PRO A 1 293 ? -4.255 16.621 60.203 1.00 79.31 293 PRO A CA 1
ATOM 2304 C C . PRO A 1 293 ? -2.974 16.676 61.044 1.00 79.31 293 PRO A C 1
ATOM 2306 O O . PRO A 1 293 ? -2.194 17.601 60.837 1.00 79.31 293 PRO A O 1
ATOM 2309 N N . ASP A 1 294 ? -2.772 15.717 61.952 1.00 83.69 294 ASP A N 1
ATOM 2310 C CA . ASP A 1 294 ? -1.621 15.642 62.854 1.00 83.69 294 ASP A CA 1
ATOM 2311 C C . ASP A 1 294 ? -0.609 14.557 62.414 1.00 83.69 294 ASP A C 1
ATOM 2313 O O . ASP A 1 294 ? 0.368 14.298 63.115 1.00 83.69 294 ASP A O 1
ATOM 2317 N N . GLY A 1 295 ? -0.845 13.903 61.266 1.00 72.50 295 GLY A N 1
ATOM 2318 C CA . GLY A 1 295 ? -0.108 12.713 60.820 1.00 72.50 295 GLY A CA 1
ATOM 2319 C C . GLY A 1 295 ? 1.277 12.967 60.217 1.00 72.50 295 GLY A C 1
ATOM 2320 O O . GLY A 1 295 ? 2.057 12.026 60.121 1.00 72.50 295 GLY A O 1
ATOM 2321 N N . ASP A 1 296 ? 1.595 14.211 59.851 1.00 56.25 296 ASP A N 1
ATOM 2322 C CA . ASP A 1 296 ? 2.891 14.608 59.284 1.00 56.25 296 ASP A CA 1
ATOM 2323 C C . ASP A 1 296 ? 3.357 15.958 59.884 1.00 56.25 296 ASP A C 1
ATOM 2325 O O . ASP A 1 296 ? 3.113 17.024 59.311 1.00 56.25 296 ASP A O 1
ATOM 2329 N N . GLU A 1 297 ? 4.054 15.908 61.029 1.00 42.78 297 GLU A N 1
ATOM 2330 C CA . GLU A 1 297 ? 5.016 16.931 61.500 1.00 42.78 297 GLU A CA 1
ATOM 2331 C C . GLU A 1 297 ? 6.373 16.288 61.834 1.00 42.78 297 GLU A C 1
ATOM 2333 O O . GLU A 1 297 ? 6.389 15.224 62.500 1.00 42.78 297 GLU A O 1
#

Foldseek 3Di:
DDPDPDPDPQAKAWDWDWAQPDPPCSVFIWIWTWTDHPPFATDIFTHHPVLRVVLVPDQPVVSLVVSVVCCVPPPPPPPCVVSSVSVVVQVVDVVSSVSNSVNSVVVCLVPPPVSVVVVVVVVVVVVVVVVVVVVVVVVVVVVVVVVVVLVVVLCVQQPPPDDGVAPDDDDPDCVVVVVVVVVVVVVVCVVVVVVVPPDDDDDDFQKKKWKFFADDPDTHTPDIGSDQVVSVVSLVVVVCVPDDPVKDKDKDWDDDPVCVQDKIFIWIDIPPHDTDTPRIIIGIDGDDPDDDPPPDD